Protein AF-A0A962X6L3-F1 (afdb_monomer_lite)

Structure (mmCIF, N/CA/C/O backbone):
data_AF-A0A962X6L3-F1
#
_entry.id   AF-A0A962X6L3-F1
#
loop_
_atom_site.group_PDB
_atom_site.id
_atom_site.type_symbol
_atom_site.label_atom_id
_atom_site.label_alt_id
_atom_site.label_comp_id
_atom_site.label_asym_id
_atom_site.label_entity_id
_atom_site.label_seq_id
_atom_site.pdbx_PDB_ins_code
_atom_site.Cartn_x
_atom_site.Cartn_y
_atom_site.Cartn_z
_atom_site.occupancy
_atom_site.B_iso_or_equiv
_atom_site.auth_seq_id
_atom_site.auth_comp_id
_atom_site.auth_asym_id
_atom_site.auth_atom_id
_atom_site.pdbx_PDB_model_num
ATOM 1 N N . TYR A 1 1 ? 6.319 18.189 -37.530 1.00 61.50 1 TYR A N 1
ATOM 2 C CA . TYR A 1 1 ? 7.673 18.717 -37.240 1.00 61.50 1 TYR A CA 1
ATOM 3 C C . TYR A 1 1 ? 8.570 17.636 -36.648 1.00 61.50 1 TYR A C 1
ATOM 5 O O . TYR A 1 1 ? 9.595 17.341 -37.243 1.00 61.50 1 TYR A O 1
ATOM 13 N N . LEU A 1 2 ? 8.187 16.985 -35.539 1.00 65.94 2 LEU A N 1
ATOM 14 C CA . LEU A 1 2 ? 8.978 15.877 -34.974 1.00 65.94 2 LEU A CA 1
ATOM 15 C C . LEU A 1 2 ? 9.066 14.657 -35.910 1.00 65.94 2 LEU A C 1
ATOM 17 O O . LEU A 1 2 ? 10.149 14.100 -36.055 1.00 65.94 2 LEU A O 1
ATOM 21 N N . ASP A 1 3 ? 7.987 14.326 -36.625 1.00 70.00 3 ASP A N 1
ATOM 22 C CA . ASP A 1 3 ? 7.948 13.179 -37.552 1.00 70.00 3 ASP A CA 1
ATOM 23 C C . ASP A 1 3 ? 8.924 13.286 -38.735 1.00 70.00 3 ASP A C 1
ATOM 25 O O . ASP A 1 3 ? 9.315 12.274 -39.307 1.00 70.00 3 ASP A O 1
ATOM 29 N N . GLU A 1 4 ? 9.344 14.500 -39.097 1.00 75.62 4 GLU A N 1
ATOM 30 C CA . GLU A 1 4 ? 10.303 14.738 -40.185 1.00 75.62 4 GLU A CA 1
ATOM 31 C C . GLU A 1 4 ? 11.745 14.826 -39.666 1.00 75.62 4 GLU A C 1
ATOM 33 O O . GLU A 1 4 ? 12.685 14.398 -40.334 1.00 75.62 4 GLU A O 1
ATOM 38 N N . ILE A 1 5 ? 11.931 15.352 -38.453 1.00 82.81 5 ILE A N 1
ATOM 39 C CA . ILE A 1 5 ? 13.258 15.620 -37.885 1.00 82.81 5 ILE A CA 1
ATOM 40 C C . ILE A 1 5 ? 13.847 14.388 -37.216 1.00 82.81 5 ILE A C 1
ATOM 42 O O . ILE A 1 5 ? 15.042 14.131 -37.353 1.00 82.81 5 ILE A O 1
ATOM 46 N N . LEU A 1 6 ? 13.034 13.624 -36.489 1.00 83.00 6 LEU A N 1
ATOM 47 C CA . LEU A 1 6 ? 13.522 12.481 -35.726 1.00 83.00 6 LEU A CA 1
ATOM 48 C C . LEU A 1 6 ? 14.127 11.382 -36.623 1.00 83.00 6 LEU A C 1
ATOM 50 O O . LEU A 1 6 ? 15.198 10.887 -36.267 1.00 83.00 6 LEU A O 1
ATOM 54 N N . PRO A 1 7 ? 13.553 11.027 -37.795 1.00 83.81 7 PRO A N 1
ATOM 55 C CA . PRO A 1 7 ? 14.180 10.052 -38.688 1.00 83.81 7 PRO A CA 1
ATOM 56 C C . PRO A 1 7 ? 15.529 10.535 -39.232 1.00 83.81 7 PRO A C 1
ATOM 58 O O . PRO A 1 7 ? 16.502 9.781 -39.235 1.00 83.81 7 PRO A O 1
ATOM 61 N N . ALA A 1 8 ? 15.613 11.807 -39.638 1.00 85.19 8 ALA A N 1
ATOM 62 C CA . ALA A 1 8 ? 16.850 12.402 -40.140 1.00 85.19 8 ALA A CA 1
ATOM 63 C C . ALA A 1 8 ? 17.930 12.484 -39.048 1.00 85.19 8 ALA A C 1
ATOM 65 O O . ALA A 1 8 ? 19.104 12.213 -39.303 1.00 85.19 8 ALA A O 1
ATOM 66 N N . TRP A 1 9 ? 17.536 12.810 -37.814 1.00 85.50 9 TRP A N 1
ATOM 67 C CA . TRP A 1 9 ? 18.453 12.864 -36.681 1.00 85.50 9 TRP A CA 1
ATOM 68 C C . TRP A 1 9 ? 18.952 11.469 -36.294 1.00 85.50 9 TRP A C 1
ATOM 70 O O . TRP A 1 9 ? 20.156 11.287 -36.128 1.00 85.50 9 TRP A O 1
ATOM 80 N N . ARG A 1 10 ? 18.071 10.462 -36.261 1.00 85.31 10 ARG A N 1
ATOM 81 C CA . ARG A 1 10 ? 18.462 9.064 -36.023 1.00 85.31 10 ARG A CA 1
ATOM 82 C C . ARG A 1 10 ? 19.424 8.545 -37.089 1.00 85.31 10 ARG A C 1
ATOM 84 O O . ARG A 1 10 ? 20.369 7.844 -36.753 1.00 85.31 10 ARG A O 1
ATOM 91 N N . ALA A 1 11 ? 19.215 8.900 -38.357 1.00 85.75 11 ALA A N 1
ATOM 92 C CA . ALA A 1 11 ? 20.119 8.509 -39.439 1.00 85.75 11 ALA A CA 1
ATOM 93 C C . ALA A 1 11 ? 21.521 9.125 -39.286 1.00 85.75 11 ALA A C 1
ATOM 95 O O . ALA A 1 11 ? 22.512 8.498 -39.653 1.00 85.75 11 ALA A O 1
ATOM 96 N N . ARG A 1 12 ? 21.612 10.342 -38.734 1.00 88.19 12 ARG A N 1
ATOM 97 C CA . ARG A 1 12 ? 22.890 11.025 -38.493 1.00 88.19 12 ARG A CA 1
ATOM 98 C C . ARG A 1 12 ? 23.599 10.526 -37.235 1.00 88.19 12 ARG A C 1
ATOM 100 O O . ARG A 1 12 ? 24.822 10.452 -37.217 1.00 88.19 12 ARG A O 1
ATOM 107 N N . GLU A 1 13 ? 22.840 10.236 -36.184 1.00 87.75 13 GLU A N 1
ATOM 108 C CA . GLU A 1 13 ? 23.352 9.877 -34.860 1.00 87.75 13 GLU A CA 1
ATOM 109 C C . GLU A 1 13 ? 22.539 8.703 -34.274 1.00 87.75 13 GLU A C 1
ATOM 111 O O . GLU A 1 13 ? 21.680 8.911 -33.411 1.00 87.75 13 GLU A O 1
ATOM 116 N N . PRO A 1 14 ? 22.786 7.464 -34.740 1.00 82.00 14 PRO A N 1
ATOM 117 C CA . PRO A 1 14 ? 21.984 6.297 -34.363 1.00 82.00 14 PRO A CA 1
ATOM 118 C C . PRO A 1 14 ? 22.087 5.944 -32.872 1.00 82.00 14 PRO A C 1
ATOM 120 O O . PRO A 1 14 ? 21.110 5.482 -32.289 1.00 82.00 14 PRO A O 1
ATOM 123 N N . ASP A 1 15 ? 23.227 6.242 -32.242 1.00 86.38 15 ASP A N 1
ATOM 124 C CA . ASP A 1 15 ? 23.503 5.949 -30.829 1.00 86.38 15 ASP A CA 1
ATOM 125 C C . ASP A 1 15 ? 23.247 7.148 -29.896 1.00 86.38 15 ASP A C 1
ATOM 127 O O . ASP A 1 15 ? 23.752 7.204 -28.772 1.00 86.38 15 ASP A O 1
ATOM 131 N N . ASN A 1 16 ? 22.483 8.151 -30.341 1.00 92.06 16 ASN A N 1
ATOM 132 C CA . ASN A 1 16 ? 22.168 9.302 -29.502 1.00 92.06 16 ASN A CA 1
ATOM 133 C C . ASN A 1 16 ? 21.056 8.953 -28.486 1.00 92.06 16 ASN A C 1
ATOM 135 O O . ASN A 1 16 ? 19.919 8.684 -28.892 1.00 92.06 16 ASN A O 1
ATOM 139 N N . PRO A 1 17 ? 21.314 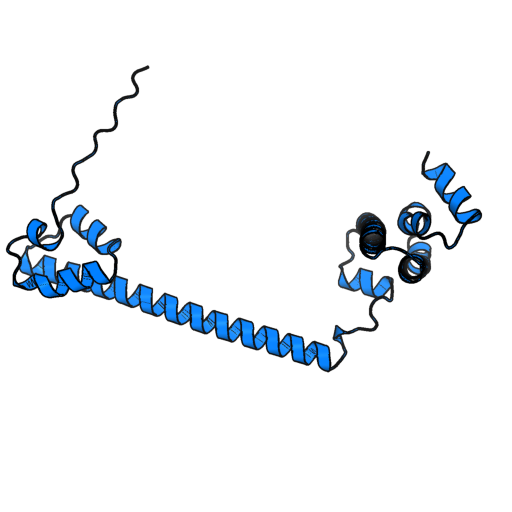9.027 -27.163 1.00 93.06 17 PRO A N 1
ATOM 140 C CA . PRO A 1 17 ? 20.336 8.640 -26.146 1.00 93.06 17 PRO A CA 1
ATOM 141 C C . PRO A 1 17 ? 19.096 9.548 -26.124 1.00 93.06 17 PRO A C 1
ATOM 143 O O . PRO A 1 17 ? 18.028 9.100 -25.722 1.00 93.06 17 PRO A O 1
ATOM 146 N N . PHE A 1 18 ? 19.197 10.801 -26.583 1.00 93.38 18 PHE A N 1
ATOM 147 C CA . PHE A 1 18 ? 18.057 11.722 -26.686 1.00 93.38 18 PHE A CA 1
ATOM 148 C C . PHE A 1 18 ? 17.158 11.426 -27.888 1.00 93.38 18 PHE A C 1
ATOM 150 O O . PHE A 1 18 ? 16.001 11.833 -27.897 1.00 93.38 18 PHE A O 1
ATOM 157 N N . VAL A 1 19 ? 17.675 10.722 -28.896 1.00 93.00 19 VAL A N 1
ATOM 158 C CA . VAL A 1 19 ? 16.890 10.255 -30.046 1.00 93.00 19 VAL A CA 1
ATOM 159 C C . VAL A 1 19 ? 16.302 8.877 -29.750 1.00 93.00 19 VAL A C 1
ATOM 161 O O . VAL A 1 19 ? 15.147 8.616 -30.083 1.00 93.00 19 VAL A O 1
ATOM 164 N N . ALA A 1 20 ? 17.056 8.025 -29.046 1.00 92.81 20 ALA A N 1
ATOM 165 C CA . ALA A 1 20 ? 16.646 6.676 -28.663 1.00 92.81 20 ALA A CA 1
ATOM 166 C C . ALA A 1 20 ? 15.321 6.639 -27.879 1.00 92.81 20 ALA A C 1
ATOM 168 O O . ALA A 1 20 ? 14.521 5.726 -28.087 1.00 92.81 20 ALA A O 1
ATOM 169 N N . VAL A 1 21 ? 15.027 7.649 -27.047 1.00 94.25 21 VAL A N 1
ATOM 170 C CA . VAL A 1 21 ? 13.752 7.721 -26.299 1.00 94.25 21 VAL A CA 1
ATOM 171 C C . VAL A 1 21 ? 12.513 7.796 -27.192 1.00 94.25 21 VAL A C 1
ATOM 173 O O . VAL A 1 21 ? 11.428 7.422 -26.759 1.00 94.25 21 VAL A O 1
ATOM 176 N N . PHE A 1 22 ? 12.662 8.254 -28.437 1.00 93.19 22 PHE A N 1
ATOM 177 C CA . PHE A 1 22 ? 11.567 8.375 -29.399 1.00 93.19 22 PHE A CA 1
ATOM 178 C C . PHE A 1 22 ? 11.459 7.167 -30.336 1.00 93.19 22 PHE A C 1
ATOM 180 O O . PHE A 1 22 ? 10.683 7.199 -31.290 1.00 93.19 22 PHE A O 1
ATOM 187 N N . THR A 1 23 ? 12.191 6.080 -30.069 1.00 92.31 23 THR A N 1
ATOM 188 C CA . THR A 1 23 ? 12.102 4.834 -30.852 1.00 92.31 23 THR A CA 1
ATOM 189 C C . THR A 1 23 ? 10.657 4.347 -31.052 1.00 92.31 23 THR A C 1
ATOM 191 O O . THR A 1 23 ? 10.330 4.015 -32.191 1.00 92.31 23 THR A O 1
ATOM 194 N N . PRO A 1 24 ? 9.756 4.385 -30.045 1.00 92.94 24 PRO A N 1
ATOM 195 C CA . PRO A 1 24 ? 8.362 3.963 -30.233 1.00 92.94 24 PRO A CA 1
ATOM 196 C C . PRO A 1 24 ? 7.531 4.868 -31.153 1.00 92.94 24 PRO A C 1
ATOM 198 O O . PRO A 1 24 ? 6.516 4.428 -31.676 1.00 92.94 24 PRO A O 1
ATOM 201 N N . LEU A 1 25 ? 7.947 6.123 -31.360 1.00 89.50 25 LEU A N 1
ATOM 202 C CA . LEU A 1 25 ? 7.319 7.035 -32.325 1.00 89.50 25 LEU A CA 1
ATOM 203 C C . LEU A 1 25 ? 7.903 6.877 -33.735 1.00 89.50 25 LEU A C 1
ATOM 205 O O . LEU A 1 25 ? 7.237 7.164 -34.726 1.00 89.50 25 LEU A O 1
ATOM 209 N N . LEU A 1 26 ? 9.162 6.445 -33.822 1.00 88.81 26 LEU A N 1
ATOM 210 C CA . LEU A 1 26 ? 9.898 6.298 -35.076 1.00 88.81 26 LEU A CA 1
ATOM 211 C C . LEU A 1 26 ? 9.610 4.978 -35.792 1.00 88.81 26 LEU A C 1
ATOM 213 O O . LEU A 1 26 ? 9.608 4.935 -37.022 1.00 88.81 26 LEU A O 1
ATOM 217 N N . VAL A 1 27 ? 9.413 3.903 -35.032 1.00 90.06 27 VAL A N 1
ATOM 218 C CA . VAL A 1 27 ? 9.186 2.560 -35.569 1.00 90.06 27 VAL A CA 1
ATOM 219 C C . VAL A 1 27 ? 7.685 2.313 -35.676 1.00 90.06 27 VAL A C 1
ATOM 221 O O . VAL A 1 27 ? 6.972 2.345 -34.678 1.00 90.06 27 VAL A O 1
ATOM 224 N N . LYS A 1 28 ? 7.195 2.092 -36.901 1.00 86.94 28 LYS A N 1
ATOM 225 C CA . LYS A 1 28 ? 5.752 1.966 -37.169 1.00 86.94 28 LYS A CA 1
ATOM 226 C C . LYS A 1 28 ? 5.201 0.571 -36.888 1.00 86.94 28 LYS A C 1
ATOM 228 O O . LYS A 1 28 ? 4.020 0.448 -36.573 1.00 86.94 28 LYS A O 1
ATOM 233 N N . ALA A 1 29 ? 6.024 -0.457 -37.074 1.00 91.06 29 ALA A N 1
ATOM 234 C CA . ALA A 1 29 ? 5.624 -1.846 -36.929 1.00 91.06 29 ALA A CA 1
ATOM 235 C C . ALA A 1 29 ? 5.940 -2.344 -35.511 1.00 91.06 29 ALA A C 1
ATOM 237 O O . ALA A 1 29 ? 7.027 -2.108 -34.984 1.00 91.06 29 ALA A O 1
ATOM 238 N N . ASP A 1 30 ? 4.973 -2.998 -34.872 1.00 89.50 30 ASP A N 1
ATOM 239 C CA . ASP A 1 30 ? 5.083 -3.367 -33.457 1.00 89.50 30 ASP A CA 1
ATOM 240 C C . ASP A 1 30 ? 6.101 -4.489 -33.217 1.00 89.50 30 ASP A C 1
ATOM 242 O O . ASP A 1 30 ? 6.776 -4.495 -32.191 1.00 89.50 30 ASP A O 1
ATOM 246 N N . ASP A 1 31 ? 6.253 -5.402 -34.176 1.00 87.19 31 ASP A N 1
ATOM 247 C CA . ASP A 1 31 ? 7.258 -6.470 -34.199 1.00 87.19 31 ASP A CA 1
ATOM 248 C C . ASP A 1 31 ? 8.686 -5.918 -34.350 1.00 87.19 31 ASP A C 1
ATOM 250 O O . ASP A 1 31 ? 9.617 -6.338 -33.652 1.00 87.19 31 ASP A O 1
ATOM 254 N N . GLU A 1 32 ? 8.853 -4.913 -35.208 1.00 89.00 32 GLU A N 1
ATOM 255 C CA . GLU A 1 32 ? 10.111 -4.187 -35.363 1.00 89.00 32 GLU A CA 1
ATOM 256 C C . GLU A 1 32 ? 10.446 -3.408 -34.082 1.00 89.00 32 GLU A C 1
ATOM 258 O O . GLU A 1 32 ? 11.577 -3.463 -33.590 1.00 89.00 32 GLU A O 1
ATOM 263 N N . LEU A 1 33 ? 9.456 -2.743 -33.475 1.00 90.31 33 LEU A N 1
ATOM 264 C CA . LEU A 1 33 ? 9.638 -2.022 -32.215 1.00 90.31 33 LEU A CA 1
ATOM 265 C C . LEU A 1 33 ? 10.022 -2.975 -31.079 1.00 90.31 33 LEU A C 1
ATOM 267 O O . LEU A 1 33 ? 10.909 -2.651 -30.287 1.00 90.31 33 LEU A O 1
ATOM 271 N N . TRP A 1 34 ? 9.420 -4.165 -31.036 1.00 85.31 34 TRP A N 1
ATOM 272 C CA . TRP A 1 34 ? 9.783 -5.225 -30.094 1.00 85.31 34 TRP A CA 1
ATOM 273 C C . TRP A 1 34 ? 11.255 -5.623 -30.189 1.00 85.31 34 TRP A C 1
ATOM 275 O O . TRP A 1 34 ? 11.905 -5.874 -29.175 1.00 85.31 34 TRP A O 1
ATOM 285 N N . THR A 1 35 ? 11.797 -5.609 -31.403 1.00 86.56 35 THR A N 1
ATOM 286 C CA . THR A 1 35 ? 13.192 -5.957 -31.678 1.00 86.56 35 THR A CA 1
ATOM 287 C C . THR A 1 35 ? 14.153 -4.803 -31.374 1.00 86.56 35 THR A C 1
ATOM 289 O O . THR A 1 35 ? 15.259 -5.022 -30.881 1.00 86.56 35 THR A O 1
ATOM 292 N N . CYS A 1 36 ? 13.752 -3.558 -31.645 1.00 88.44 36 CYS A N 1
ATOM 293 C CA . CYS A 1 36 ? 14.619 -2.385 -31.505 1.00 88.44 36 CYS A CA 1
ATOM 294 C C . CYS A 1 36 ? 14.602 -1.737 -30.111 1.00 88.44 36 CYS A C 1
ATOM 296 O O . CYS A 1 36 ? 15.575 -1.075 -29.742 1.00 88.44 36 CYS A O 1
ATOM 298 N N . ALA A 1 37 ? 13.532 -1.896 -29.329 1.00 91.19 37 ALA A N 1
ATOM 299 C CA . ALA A 1 37 ? 13.414 -1.261 -28.014 1.00 91.19 37 ALA A CA 1
ATOM 300 C C . ALA A 1 37 ? 14.522 -1.652 -27.011 1.00 91.19 37 ALA A C 1
ATOM 302 O O . ALA A 1 37 ? 15.008 -0.751 -26.321 1.00 91.19 37 ALA A O 1
ATOM 303 N N . PRO A 1 38 ? 14.998 -2.916 -26.941 1.00 90.81 38 PRO A N 1
ATOM 304 C CA . PRO A 1 38 ? 16.119 -3.281 -26.068 1.00 90.81 38 PRO A CA 1
ATOM 305 C C . PRO A 1 38 ? 17.393 -2.510 -26.409 1.00 90.81 38 PRO A C 1
ATOM 307 O O . PRO A 1 38 ? 18.110 -2.051 -25.523 1.00 90.81 38 PRO A O 1
ATOM 310 N N . HIS A 1 39 ? 17.659 -2.321 -27.704 1.00 89.62 39 HIS A N 1
ATOM 311 C CA . HIS A 1 39 ? 18.810 -1.552 -28.159 1.00 89.62 39 HIS A CA 1
ATOM 312 C C . HIS A 1 39 ? 18.679 -0.076 -27.765 1.00 89.62 39 HIS A C 1
ATOM 314 O O . HIS A 1 39 ? 19.606 0.474 -27.181 1.00 89.62 39 HIS A O 1
ATOM 320 N N . ALA A 1 40 ? 17.509 0.537 -27.976 1.00 91.88 40 ALA A N 1
ATOM 321 C CA . ALA A 1 40 ? 17.250 1.918 -27.562 1.00 91.88 40 ALA A CA 1
ATOM 322 C C . ALA A 1 40 ? 17.422 2.124 -26.046 1.00 91.88 40 ALA A C 1
ATOM 324 O O . ALA A 1 40 ? 18.017 3.112 -25.611 1.00 91.88 40 ALA A O 1
ATOM 325 N N . TRP A 1 41 ? 16.945 1.170 -25.243 1.00 92.25 41 TRP A N 1
ATOM 326 C CA . TRP A 1 41 ? 17.157 1.167 -23.799 1.00 92.25 41 TRP A CA 1
ATOM 327 C C . TRP A 1 41 ? 18.645 1.077 -23.445 1.00 92.25 41 TRP A C 1
ATOM 329 O O . TRP A 1 41 ? 19.145 1.864 -22.638 1.00 92.25 41 TRP A O 1
ATOM 339 N N . GLN A 1 42 ? 19.377 0.166 -24.088 1.00 90.00 42 GLN A N 1
ATOM 340 C CA . GLN A 1 42 ? 20.805 -0.007 -23.851 1.00 90.00 42 GLN A CA 1
ATOM 341 C C . GLN A 1 42 ? 21.607 1.251 -24.207 1.00 90.00 42 GLN A C 1
ATOM 343 O O . GLN A 1 42 ? 22.479 1.640 -23.433 1.00 90.00 42 GLN A O 1
ATOM 348 N N . THR A 1 43 ? 21.270 1.940 -25.301 1.00 92.62 43 THR A N 1
ATOM 349 C CA . THR A 1 43 ? 21.888 3.218 -25.695 1.00 92.62 43 THR A CA 1
ATOM 350 C C . THR A 1 43 ? 21.771 4.275 -24.592 1.00 92.62 43 THR A C 1
ATOM 352 O O . THR A 1 43 ? 22.729 4.998 -24.316 1.00 92.62 43 THR A O 1
ATOM 355 N N . ILE A 1 44 ? 20.630 4.341 -23.896 1.00 92.94 44 ILE A N 1
ATOM 356 C CA . ILE A 1 44 ? 20.434 5.247 -22.751 1.00 92.94 44 ILE A CA 1
ATOM 357 C C . ILE A 1 44 ? 21.288 4.806 -21.548 1.00 92.94 44 ILE A C 1
ATOM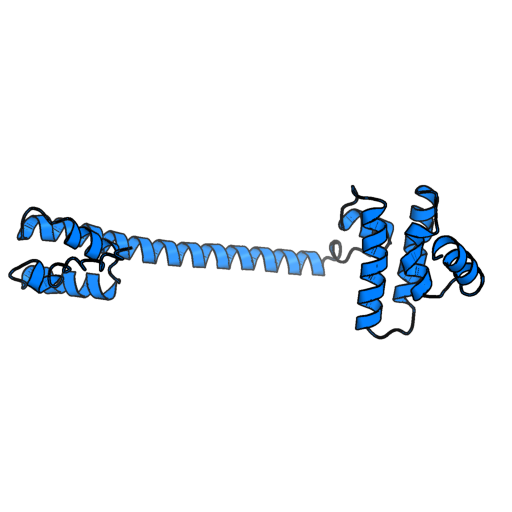 359 O O . ILE A 1 44 ? 21.889 5.648 -20.873 1.00 92.94 44 ILE A O 1
ATOM 363 N N . GLN A 1 45 ? 21.386 3.496 -21.295 1.00 89.31 45 GLN A N 1
ATOM 364 C CA . GLN A 1 45 ? 22.158 2.939 -20.178 1.00 89.31 45 GLN A CA 1
ATOM 365 C C . GLN A 1 45 ? 23.677 3.062 -20.350 1.00 89.31 45 GLN A C 1
ATOM 367 O O . GLN A 1 45 ? 24.407 3.235 -19.372 1.00 89.31 45 GLN A O 1
ATOM 372 N N . THR A 1 46 ? 24.203 2.977 -21.563 1.00 89.31 46 THR A N 1
ATOM 373 C CA . THR A 1 46 ? 25.656 3.040 -21.779 1.00 89.31 46 THR A CA 1
ATOM 374 C C . THR A 1 46 ? 26.157 4.461 -22.018 1.00 89.31 46 THR A C 1
ATOM 376 O O . THR A 1 46 ? 27.358 4.705 -21.926 1.00 89.31 46 THR A O 1
ATOM 379 N N . ALA A 1 47 ? 25.263 5.420 -22.279 1.00 91.88 47 ALA A N 1
ATOM 380 C CA . ALA A 1 47 ? 25.644 6.802 -22.537 1.00 91.88 47 ALA A CA 1
ATOM 381 C C . ALA A 1 47 ? 26.247 7.505 -21.295 1.00 91.88 47 ALA A C 1
ATOM 383 O O . ALA A 1 47 ? 25.756 7.322 -20.169 1.00 91.88 47 ALA A O 1
ATOM 384 N N . PRO A 1 48 ? 27.267 8.373 -21.476 1.00 92.62 48 PRO A N 1
ATOM 385 C CA . PRO A 1 48 ? 27.918 9.126 -20.400 1.00 92.62 48 PRO A CA 1
ATOM 386 C C . PRO A 1 48 ? 27.040 10.299 -19.924 1.00 92.62 48 PRO A C 1
ATOM 388 O O . PRO A 1 48 ? 27.327 11.472 -20.155 1.00 92.62 48 PRO A O 1
ATOM 391 N N . LEU A 1 49 ? 25.927 9.972 -19.268 1.00 91.06 49 LEU A N 1
ATOM 392 C CA . LEU A 1 49 ? 24.909 10.909 -18.793 1.00 91.06 49 LEU A CA 1
ATOM 393 C C . LEU A 1 49 ? 24.933 11.037 -17.268 1.00 91.06 49 LEU A C 1
ATOM 395 O O . LEU A 1 49 ? 25.245 10.088 -16.550 1.00 91.06 49 LEU A O 1
ATOM 399 N N . LYS A 1 50 ? 24.508 12.198 -16.755 1.00 93.25 50 LYS A N 1
ATOM 400 C CA . LYS A 1 50 ? 24.224 12.363 -15.321 1.00 93.25 50 LYS A CA 1
ATOM 401 C C . LYS A 1 50 ? 23.062 11.441 -14.903 1.00 93.25 50 LYS A C 1
ATOM 403 O O . LYS A 1 50 ? 22.117 11.301 -15.685 1.00 93.25 50 LYS A O 1
ATOM 408 N N . PRO A 1 51 ? 23.043 10.906 -13.664 1.00 85.38 51 PRO A N 1
ATOM 409 C CA . PRO A 1 51 ? 21.990 9.990 -13.213 1.00 85.38 51 PRO A CA 1
ATOM 410 C C . PRO A 1 51 ? 20.565 10.540 -13.378 1.00 85.38 51 PRO A C 1
ATOM 412 O O . PRO A 1 51 ? 19.698 9.862 -13.916 1.00 85.38 51 PRO A O 1
ATOM 415 N N . ALA A 1 52 ? 20.330 11.803 -13.003 1.00 87.62 52 ALA A N 1
ATOM 416 C CA . ALA A 1 52 ? 19.013 12.436 -13.134 1.00 87.62 52 ALA A CA 1
ATOM 417 C C . ALA A 1 52 ? 18.537 12.539 -14.596 1.00 87.62 52 ALA A C 1
ATOM 419 O O . ALA A 1 52 ? 17.363 12.317 -14.893 1.00 87.62 52 ALA A O 1
ATOM 420 N N . THR A 1 53 ? 19.453 12.847 -15.521 1.00 91.12 53 THR A N 1
ATOM 421 C CA . THR A 1 53 ? 19.156 12.909 -16.958 1.00 91.12 53 THR A CA 1
ATOM 422 C C . THR A 1 53 ? 18.807 11.530 -17.492 1.00 91.12 53 THR A C 1
ATOM 424 O O . THR A 1 53 ? 17.817 11.390 -18.200 1.00 91.12 53 THR A O 1
ATOM 427 N N . ARG A 1 54 ? 19.568 10.505 -17.106 1.00 90.75 54 ARG A N 1
ATOM 428 C CA . ARG A 1 54 ? 19.313 9.128 -17.523 1.00 90.75 54 ARG A CA 1
ATOM 429 C C . ARG A 1 54 ? 17.933 8.641 -17.079 1.00 90.75 54 ARG A C 1
ATOM 431 O O . ARG A 1 54 ? 17.154 8.228 -17.926 1.00 90.75 54 ARG A O 1
ATOM 438 N N . ILE A 1 55 ? 17.593 8.818 -15.799 1.00 87.62 55 ILE A N 1
ATOM 439 C CA . ILE A 1 55 ? 16.265 8.485 -15.250 1.00 87.62 55 ILE A CA 1
ATOM 440 C C . ILE A 1 55 ? 15.151 9.193 -16.033 1.00 87.62 55 ILE A C 1
ATOM 442 O O . ILE A 1 55 ? 14.080 8.637 -16.261 1.00 87.62 55 ILE A O 1
ATOM 446 N N . THR A 1 56 ? 15.387 10.439 -16.446 1.00 93.88 56 THR A N 1
ATOM 447 C CA . THR A 1 56 ? 14.408 11.194 -17.236 1.00 93.88 56 THR A CA 1
ATOM 448 C C . THR A 1 56 ? 14.222 10.581 -18.625 1.00 93.88 56 THR A C 1
ATOM 450 O O . THR A 1 56 ? 13.087 10.418 -19.061 1.00 93.88 56 THR A O 1
ATOM 453 N N . LEU A 1 57 ? 15.308 10.205 -19.308 1.00 94.19 57 LEU A N 1
ATOM 454 C CA . LEU A 1 57 ? 15.243 9.569 -20.627 1.00 94.19 57 LEU A CA 1
ATOM 455 C C . LEU A 1 57 ? 14.588 8.183 -20.573 1.00 94.19 57 LEU A C 1
ATOM 457 O O . LEU A 1 57 ? 13.737 7.887 -21.407 1.00 94.19 57 LEU A O 1
ATOM 461 N N . GLU A 1 58 ? 14.922 7.375 -19.566 1.00 91.62 58 GLU A N 1
ATOM 462 C CA . GLU A 1 58 ? 14.277 6.081 -19.310 1.00 91.62 58 GLU A CA 1
ATOM 463 C C . GLU A 1 58 ? 12.759 6.237 -19.175 1.00 91.62 58 GLU A C 1
ATOM 465 O O . GLU A 1 58 ? 12.009 5.571 -19.882 1.00 91.62 58 GLU A O 1
ATOM 470 N N . ARG A 1 59 ? 12.298 7.189 -18.349 1.00 92.44 59 ARG A N 1
ATOM 471 C CA . ARG A 1 59 ? 10.864 7.463 -18.158 1.00 92.44 59 ARG A CA 1
ATOM 472 C C . ARG A 1 59 ? 10.159 7.889 -19.440 1.00 92.44 59 ARG A C 1
ATOM 474 O O . ARG A 1 59 ? 9.007 7.522 -19.639 1.00 92.44 59 ARG A O 1
ATOM 481 N N . ILE A 1 60 ? 10.818 8.682 -20.285 1.00 95.38 60 ILE A N 1
ATOM 482 C CA . ILE A 1 60 ? 10.244 9.105 -21.569 1.00 95.38 60 ILE A CA 1
ATOM 483 C C . ILE A 1 60 ? 10.097 7.893 -22.494 1.00 95.38 60 ILE A C 1
ATOM 485 O O . ILE A 1 60 ? 9.035 7.711 -23.082 1.00 95.38 60 ILE A O 1
ATOM 489 N N . LEU A 1 61 ? 11.126 7.046 -22.594 1.00 93.88 61 LEU A N 1
ATOM 490 C CA . LEU A 1 61 ? 11.065 5.828 -23.402 1.00 93.88 61 LEU A CA 1
ATOM 491 C C . LEU A 1 61 ? 9.975 4.868 -22.898 1.00 93.88 61 LEU A C 1
ATOM 493 O O . LEU A 1 61 ? 9.173 4.385 -23.694 1.00 93.88 61 LEU A O 1
ATOM 497 N N . GLU A 1 62 ? 9.911 4.630 -21.585 1.00 92.56 62 GLU A N 1
ATOM 498 C CA . GLU A 1 62 ? 8.871 3.807 -20.955 1.00 92.56 62 GLU A CA 1
ATOM 499 C C . GLU A 1 62 ? 7.471 4.367 -21.218 1.00 92.56 62 GLU A C 1
ATOM 501 O O . GLU A 1 62 ? 6.577 3.613 -21.592 1.00 92.56 62 GLU A O 1
ATOM 506 N N . PHE A 1 63 ? 7.281 5.683 -21.072 1.00 92.94 63 PHE A N 1
ATOM 507 C CA . PHE A 1 63 ? 6.005 6.342 -21.342 1.00 92.94 63 PHE A CA 1
ATOM 508 C C . PHE A 1 63 ? 5.520 6.062 -22.768 1.00 92.94 63 PHE A C 1
ATOM 510 O O . PHE A 1 63 ? 4.388 5.623 -22.950 1.00 92.94 63 PHE A O 1
ATOM 517 N N . TRP A 1 64 ? 6.381 6.247 -23.773 1.00 93.75 64 TRP A N 1
ATOM 518 C CA . TRP A 1 64 ? 6.006 5.987 -25.164 1.00 93.75 64 TRP A CA 1
ATOM 519 C C . TRP A 1 64 ? 5.747 4.504 -25.447 1.00 93.75 64 TRP A C 1
ATOM 521 O O . TRP A 1 64 ? 4.883 4.184 -26.260 1.00 93.75 64 TRP A O 1
ATOM 531 N N . LEU A 1 65 ? 6.458 3.592 -24.777 1.00 93.12 65 LEU A N 1
ATOM 532 C CA . LEU A 1 65 ? 6.199 2.156 -24.894 1.00 93.12 65 LEU A CA 1
ATOM 533 C C . LEU A 1 65 ? 4.856 1.764 -24.269 1.00 93.12 65 LEU A C 1
ATOM 535 O O . LEU A 1 65 ? 4.132 0.980 -24.873 1.00 93.12 65 LEU A O 1
ATOM 539 N N . PHE A 1 66 ? 4.484 2.327 -23.117 1.00 93.06 66 PHE A N 1
ATOM 540 C CA . PHE A 1 66 ? 3.162 2.096 -22.524 1.00 93.06 66 PHE A CA 1
ATOM 541 C C . PHE A 1 66 ? 2.034 2.716 -23.344 1.00 93.06 66 PHE A C 1
ATOM 543 O O . PHE A 1 66 ? 0.994 2.086 -23.507 1.00 93.06 66 PHE A O 1
ATOM 550 N N . GLU A 1 67 ? 2.244 3.910 -23.897 1.00 92.31 67 GLU A N 1
ATOM 551 C CA . GLU A 1 67 ? 1.271 4.537 -24.795 1.00 92.31 67 GLU A CA 1
ATOM 552 C C . GLU A 1 67 ? 1.047 3.676 -26.049 1.00 92.31 67 GLU A C 1
ATOM 554 O O . GLU A 1 67 ? -0.083 3.496 -26.502 1.00 92.31 67 GLU A O 1
ATOM 559 N N . ARG A 1 68 ? 2.120 3.086 -26.596 1.00 91.62 68 ARG A N 1
ATOM 560 C CA . ARG A 1 68 ? 2.048 2.193 -27.760 1.00 91.62 68 ARG A CA 1
ATOM 561 C C . ARG A 1 68 ? 1.447 0.826 -27.421 1.00 91.62 68 ARG A C 1
ATOM 563 O O . ARG A 1 68 ? 0.732 0.255 -28.241 1.00 91.62 68 ARG A O 1
ATOM 570 N N . PHE A 1 69 ? 1.719 0.318 -26.222 1.00 91.81 69 PHE A N 1
ATOM 571 C CA . PHE A 1 69 ? 1.305 -0.998 -25.746 1.00 91.81 69 PHE A CA 1
ATOM 572 C C . PHE A 1 69 ? 0.537 -0.892 -24.416 1.00 91.81 69 PHE A C 1
ATOM 574 O O . PHE A 1 69 ? 1.040 -1.314 -23.370 1.00 91.81 69 PHE A O 1
ATOM 581 N N . PRO A 1 70 ? -0.711 -0.392 -24.432 1.00 87.88 70 PRO A N 1
ATOM 582 C CA . PRO A 1 70 ? -1.465 -0.092 -23.209 1.00 87.88 70 PRO A CA 1
ATOM 583 C C . PRO A 1 70 ? -1.812 -1.331 -22.370 1.00 87.88 70 PRO A C 1
ATOM 585 O O . PRO A 1 70 ? -2.199 -1.207 -21.211 1.00 87.88 70 PRO A O 1
ATOM 588 N N . PHE A 1 71 ? -1.682 -2.530 -22.945 1.00 89.31 71 PHE A N 1
ATOM 589 C CA . PHE A 1 71 ? -1.942 -3.800 -22.268 1.00 89.31 71 PHE A CA 1
ATOM 590 C C . PHE A 1 71 ? -0.695 -4.431 -21.635 1.00 89.31 71 PHE A C 1
ATOM 592 O O . PHE A 1 71 ? -0.839 -5.419 -20.919 1.00 89.31 71 PHE A O 1
ATOM 599 N N . LEU A 1 72 ? 0.510 -3.898 -21.880 1.00 87.31 72 LEU A N 1
ATOM 600 C CA . LEU A 1 72 ? 1.723 -4.423 -21.253 1.00 87.31 72 LEU A CA 1
ATOM 601 C C . LEU A 1 72 ? 1.774 -4.042 -19.774 1.00 87.31 72 LEU A C 1
ATOM 603 O O . LEU A 1 72 ? 1.606 -2.887 -19.387 1.00 87.31 72 LEU A O 1
ATOM 607 N N . THR A 1 73 ? 2.097 -5.019 -18.936 1.00 88.50 73 THR A N 1
ATOM 608 C CA . THR A 1 73 ? 2.486 -4.782 -17.547 1.00 88.50 73 THR A CA 1
ATOM 609 C C . THR A 1 73 ? 3.933 -4.295 -17.465 1.00 88.50 73 THR A C 1
ATOM 611 O O . THR A 1 73 ? 4.759 -4.560 -18.339 1.00 88.50 73 THR A O 1
ATOM 614 N N . MET A 1 74 ? 4.298 -3.652 -16.350 1.00 81.38 74 MET A N 1
ATOM 615 C CA . MET A 1 74 ? 5.689 -3.255 -16.084 1.00 81.38 74 MET A CA 1
ATOM 616 C C . MET A 1 74 ? 6.670 -4.440 -16.147 1.00 81.38 74 MET A C 1
ATOM 618 O O . MET A 1 74 ? 7.814 -4.286 -16.571 1.00 81.38 74 MET A O 1
ATOM 622 N N . LYS A 1 75 ? 6.226 -5.642 -15.761 1.00 79.81 75 LYS A N 1
ATOM 623 C CA . LYS A 1 75 ? 7.039 -6.861 -15.828 1.00 79.81 75 LYS A CA 1
ATOM 624 C C . LYS A 1 75 ? 7.291 -7.295 -17.273 1.00 79.81 75 LYS A C 1
ATOM 626 O O . LYS A 1 75 ? 8.423 -7.628 -17.622 1.00 79.81 75 LYS A O 1
ATOM 631 N N . GLU A 1 76 ? 6.258 -7.282 -18.109 1.00 84.56 76 GLU A N 1
ATOM 632 C CA . GLU A 1 76 ? 6.374 -7.642 -19.525 1.00 84.56 76 GLU A CA 1
ATOM 633 C C . GLU A 1 76 ? 7.200 -6.606 -20.294 1.00 84.56 76 GLU A C 1
ATOM 635 O O . GLU A 1 76 ? 8.074 -6.996 -21.063 1.00 84.56 76 GLU A O 1
ATOM 640 N N . LEU A 1 77 ? 7.030 -5.309 -20.004 1.00 87.12 77 LEU A N 1
ATOM 641 C CA . LEU A 1 77 ? 7.862 -4.242 -20.569 1.00 87.12 77 LEU A CA 1
ATOM 642 C C . LEU A 1 77 ? 9.347 -4.424 -20.214 1.00 87.12 77 LEU A C 1
ATOM 644 O O . LEU A 1 77 ? 10.218 -4.360 -21.077 1.00 87.12 77 LEU A O 1
ATOM 648 N N . ARG A 1 78 ? 9.664 -4.708 -18.946 1.00 83.69 78 ARG A N 1
ATOM 649 C CA . ARG A 1 78 ? 11.053 -4.961 -18.518 1.00 83.69 78 ARG A CA 1
ATOM 650 C C . ARG A 1 78 ? 11.646 -6.237 -19.108 1.00 83.69 78 ARG A C 1
ATOM 652 O O . ARG A 1 78 ? 12.855 -6.292 -19.336 1.00 83.69 78 ARG A O 1
ATOM 659 N N . THR A 1 79 ? 10.806 -7.243 -19.348 1.00 83.25 79 THR A N 1
ATOM 660 C CA . THR A 1 79 ? 11.196 -8.478 -20.042 1.00 83.25 79 THR A CA 1
ATOM 661 C C . THR A 1 79 ? 11.528 -8.178 -21.500 1.00 83.25 79 THR A C 1
ATOM 663 O O . THR A 1 79 ? 12.604 -8.555 -21.955 1.00 83.25 79 THR A O 1
ATOM 666 N N . MET A 1 80 ? 10.656 -7.437 -22.198 1.00 84.88 80 MET A N 1
ATOM 667 C CA . MET A 1 80 ? 10.884 -6.956 -23.564 1.00 84.88 80 MET A CA 1
ATOM 668 C C . MET A 1 80 ? 12.224 -6.224 -23.651 1.00 84.88 80 MET A C 1
ATOM 670 O O . MET A 1 80 ? 13.064 -6.602 -24.454 1.00 84.88 80 MET A O 1
ATOM 674 N N . LEU A 1 81 ? 12.478 -5.251 -22.771 1.00 85.62 81 LEU A N 1
ATOM 675 C CA . LEU A 1 81 ? 13.706 -4.446 -22.776 1.00 85.62 81 LEU A CA 1
ATOM 676 C C . LEU A 1 81 ? 14.973 -5.201 -22.328 1.00 85.62 81 LEU A C 1
ATOM 678 O O . LEU A 1 81 ? 16.039 -4.595 -22.246 1.00 85.62 81 LEU A O 1
ATOM 682 N N . SER A 1 82 ? 14.883 -6.504 -22.026 1.00 71.88 82 SER A N 1
ATOM 683 C CA . SER A 1 82 ? 15.998 -7.321 -21.516 1.00 71.88 82 SER A CA 1
ATOM 684 C C . SER A 1 82 ? 16.684 -6.723 -20.274 1.00 71.88 82 SER A C 1
ATOM 686 O O . SER A 1 82 ? 17.841 -7.014 -19.985 1.00 71.88 82 SER A O 1
ATOM 688 N N . VAL A 1 83 ? 15.958 -5.892 -19.515 1.00 62.75 83 VAL A N 1
ATOM 689 C CA . VAL A 1 83 ? 16.428 -5.248 -18.270 1.00 62.75 83 VAL A CA 1
ATOM 690 C C . VAL A 1 83 ? 16.468 -6.251 -17.125 1.00 62.75 83 VAL A C 1
ATOM 692 O O . VAL A 1 83 ? 17.220 -6.100 -16.165 1.00 62.75 83 VAL A O 1
ATOM 695 N N . LEU A 1 84 ? 15.676 -7.313 -17.242 1.00 53.88 84 LEU A N 1
ATOM 696 C CA . LEU A 1 84 ? 15.745 -8.464 -16.365 1.00 53.88 84 LEU A CA 1
ATOM 697 C C . LEU A 1 84 ? 16.880 -9.392 -16.832 1.00 53.88 84 LEU A C 1
ATOM 699 O O . LEU A 1 84 ? 16.634 -10.400 -17.485 1.00 53.88 84 LEU A O 1
ATOM 703 N N . THR A 1 85 ? 18.115 -9.151 -16.387 1.00 55.91 85 THR A N 1
ATOM 704 C CA . THR A 1 85 ? 18.753 -10.229 -15.617 1.00 55.91 85 THR A CA 1
ATOM 705 C C . THR A 1 85 ? 17.960 -10.266 -14.321 1.00 55.91 85 THR A C 1
ATOM 707 O O . THR A 1 85 ? 18.049 -9.316 -13.543 1.00 55.91 85 THR A O 1
ATOM 710 N N . PRO A 1 86 ? 17.062 -11.241 -14.116 1.00 54.50 86 PRO A N 1
ATOM 711 C CA . PRO A 1 86 ? 16.088 -11.131 -13.049 1.00 54.50 86 PRO A CA 1
ATOM 712 C C . PRO A 1 86 ? 16.812 -11.188 -11.704 1.00 54.50 86 PRO A C 1
ATOM 714 O O . PRO A 1 86 ? 17.104 -12.261 -11.183 1.00 54.50 86 PRO A O 1
ATOM 717 N N . LEU A 1 87 ? 17.073 -10.020 -11.113 1.00 53.06 87 LEU A N 1
ATOM 718 C CA . LEU A 1 87 ? 17.455 -9.895 -9.710 1.00 53.06 87 LEU A CA 1
ATOM 719 C C . LEU A 1 87 ? 16.418 -10.626 -8.852 1.00 53.06 87 LEU A C 1
ATOM 721 O O . LEU A 1 87 ? 16.800 -11.349 -7.948 1.00 53.06 87 LEU A O 1
ATOM 725 N N . GLU A 1 88 ? 15.144 -10.581 -9.249 1.00 52.38 88 GLU A N 1
ATOM 726 C CA . GLU A 1 88 ? 14.018 -11.367 -8.722 1.00 52.38 88 GLU A CA 1
ATOM 727 C C . GLU A 1 88 ? 14.255 -12.892 -8.668 1.00 52.38 88 GLU A C 1
ATOM 729 O O . GLU A 1 88 ? 13.659 -13.592 -7.848 1.00 52.38 88 GLU A O 1
ATOM 734 N N . GLN A 1 89 ? 15.114 -13.435 -9.536 1.00 53.31 89 GLN A N 1
ATOM 735 C CA . GLN A 1 89 ? 15.502 -14.849 -9.538 1.00 53.31 89 GLN A CA 1
ATOM 736 C C . GLN A 1 89 ? 16.795 -15.119 -8.768 1.00 53.31 89 GLN A C 1
ATOM 738 O O . GLN A 1 89 ? 17.098 -16.283 -8.503 1.00 53.31 89 GLN A O 1
ATOM 743 N N . THR A 1 90 ? 17.540 -14.083 -8.380 1.00 68.62 90 THR A N 1
ATOM 744 C CA . THR A 1 90 ? 18.686 -14.263 -7.490 1.00 68.62 90 THR A CA 1
ATOM 745 C C . THR A 1 90 ? 18.188 -14.698 -6.118 1.00 68.62 90 THR A C 1
ATOM 747 O O . THR A 1 90 ? 17.194 -14.186 -5.599 1.00 68.62 90 THR A O 1
ATOM 750 N N . VAL A 1 91 ? 18.883 -15.671 -5.534 1.00 68.50 91 VAL A N 1
ATOM 751 C CA . VAL A 1 91 ? 18.572 -16.203 -4.199 1.00 68.50 91 VAL A CA 1
ATOM 752 C C . VAL A 1 91 ? 18.517 -15.068 -3.170 1.00 68.50 91 VAL A C 1
ATOM 754 O O . VAL A 1 91 ? 17.555 -14.974 -2.416 1.00 68.50 91 VAL A O 1
ATOM 757 N N . ILE A 1 92 ? 19.465 -14.130 -3.259 1.00 75.25 92 ILE A N 1
ATOM 758 C CA . ILE A 1 92 ? 19.581 -12.960 -2.378 1.00 75.25 92 ILE A CA 1
ATOM 759 C C . ILE A 1 92 ? 18.319 -12.085 -2.411 1.00 75.25 92 ILE A C 1
ATOM 761 O O . ILE A 1 92 ? 17.830 -11.667 -1.367 1.00 75.25 92 ILE A O 1
ATOM 765 N N . TYR A 1 93 ? 17.754 -11.806 -3.589 1.00 74.00 93 TYR A N 1
ATOM 766 C CA . TYR A 1 93 ? 16.543 -10.984 -3.675 1.00 74.00 93 TYR A CA 1
ATOM 767 C C . TYR A 1 93 ? 15.333 -11.678 -3.049 1.00 74.00 93 TYR A C 1
ATOM 769 O O . TYR A 1 93 ? 14.561 -11.038 -2.339 1.00 74.00 93 TYR A O 1
ATOM 777 N N . LYS A 1 94 ? 15.162 -12.983 -3.301 1.00 75.38 94 LYS A N 1
ATOM 778 C CA . LYS A 1 94 ? 14.055 -13.758 -2.723 1.00 75.38 94 LYS A CA 1
ATOM 779 C C . LYS A 1 94 ? 14.147 -13.808 -1.203 1.00 75.38 94 LYS A C 1
ATOM 781 O O . LYS A 1 94 ? 13.120 -13.687 -0.548 1.00 75.38 94 LYS A O 1
ATOM 786 N N . GLU A 1 95 ? 15.355 -13.946 -0.664 1.00 77.81 95 GLU A N 1
ATOM 787 C CA . GLU A 1 95 ? 15.606 -13.914 0.778 1.00 77.81 95 GLU A CA 1
ATOM 788 C C . GLU A 1 95 ? 15.258 -12.551 1.380 1.00 77.81 95 GLU A C 1
ATOM 790 O O . GLU A 1 95 ? 14.452 -12.491 2.303 1.00 77.81 95 GLU A O 1
ATOM 795 N N . ILE A 1 96 ? 15.770 -11.454 0.809 1.00 78.56 96 ILE A N 1
ATOM 796 C CA . ILE A 1 96 ? 15.483 -10.094 1.296 1.00 78.56 96 ILE A CA 1
ATOM 797 C C . ILE A 1 96 ? 13.985 -9.780 1.208 1.00 78.56 96 ILE A C 1
ATOM 799 O O . ILE A 1 96 ? 13.414 -9.187 2.124 1.00 78.56 96 ILE A O 1
ATOM 803 N N . PHE A 1 97 ? 13.333 -10.168 0.110 1.00 78.25 97 PHE A N 1
ATOM 804 C CA . PHE A 1 97 ? 11.902 -9.948 -0.067 1.00 78.25 97 PHE A CA 1
ATOM 805 C C . PHE A 1 97 ? 11.081 -10.758 0.941 1.00 78.25 97 PHE A C 1
ATOM 807 O O . PHE A 1 97 ? 10.198 -10.199 1.588 1.00 78.25 97 PHE A O 1
ATOM 814 N N . ALA A 1 98 ? 11.400 -12.044 1.121 1.00 82.62 98 ALA A N 1
ATOM 815 C CA . ALA A 1 98 ? 10.729 -12.904 2.090 1.00 82.62 98 ALA A CA 1
ATOM 816 C C . ALA A 1 98 ? 10.930 -12.411 3.532 1.00 82.62 98 ALA A C 1
ATOM 818 O O . ALA A 1 98 ? 9.981 -12.407 4.315 1.00 82.62 98 ALA A O 1
ATOM 819 N N . GLU A 1 99 ? 12.132 -11.947 3.882 1.00 86.06 99 GLU A N 1
ATOM 820 C CA . GLU A 1 99 ? 12.412 -11.343 5.188 1.00 86.06 99 GLU A CA 1
ATOM 821 C C . GLU A 1 99 ? 11.605 -10.053 5.388 1.00 86.06 99 GLU A C 1
ATOM 823 O O . GLU A 1 99 ? 10.986 -9.861 6.437 1.00 86.06 99 GLU A O 1
ATOM 828 N N . GLY A 1 100 ? 11.548 -9.191 4.368 1.00 87.44 100 GLY A N 1
ATOM 829 C CA . GLY A 1 100 ? 10.749 -7.968 4.389 1.00 87.44 100 GLY A CA 1
ATOM 830 C C . GLY A 1 100 ? 9.250 -8.237 4.547 1.00 87.44 100 GLY A C 1
ATOM 831 O O . GLY A 1 100 ? 8.590 -7.579 5.352 1.00 87.44 100 GLY A O 1
ATOM 832 N N . GLU A 1 101 ? 8.717 -9.227 3.829 1.00 90.25 101 GLU A N 1
ATOM 833 C CA . GLU A 1 101 ? 7.318 -9.652 3.931 1.00 90.25 101 GLU A CA 1
ATOM 834 C C . GLU A 1 101 ? 7.009 -10.225 5.320 1.00 90.25 101 GLU A C 1
ATOM 836 O O . GLU A 1 101 ? 6.039 -9.811 5.961 1.00 90.25 101 GLU A O 1
ATOM 841 N N . ALA A 1 102 ? 7.864 -11.119 5.825 1.00 90.25 102 ALA A N 1
ATOM 842 C CA . ALA A 1 102 ? 7.718 -11.712 7.150 1.00 90.25 102 ALA A CA 1
ATOM 843 C C . ALA A 1 102 ? 7.750 -10.645 8.252 1.00 90.25 102 ALA A C 1
ATOM 845 O O . ALA A 1 102 ? 6.887 -10.634 9.133 1.00 90.25 102 ALA A O 1
ATOM 846 N N . LYS A 1 103 ? 8.699 -9.704 8.173 1.00 88.00 103 LYS A N 1
ATOM 847 C CA . LYS A 1 103 ? 8.810 -8.590 9.117 1.00 88.00 103 LYS A CA 1
ATOM 848 C C . LYS A 1 103 ? 7.591 -7.673 9.053 1.00 88.00 103 LYS A C 1
ATOM 850 O O . LYS A 1 103 ? 7.021 -7.350 10.092 1.00 88.00 103 LYS A O 1
ATOM 855 N N . GLY A 1 104 ? 7.151 -7.299 7.852 1.00 90.62 104 GLY A N 1
ATOM 856 C CA . GLY A 1 104 ? 5.973 -6.452 7.664 1.00 90.62 104 GLY A CA 1
ATOM 857 C C . GLY A 1 104 ? 4.695 -7.091 8.213 1.00 90.62 104 GLY A C 1
ATOM 858 O O . GLY A 1 104 ? 3.894 -6.413 8.860 1.00 90.62 104 GLY A O 1
ATOM 859 N N . LYS A 1 105 ? 4.525 -8.404 8.017 1.00 93.00 105 LYS A N 1
ATOM 860 C CA . LYS A 1 105 ? 3.402 -9.159 8.581 1.00 93.00 105 LYS A CA 1
ATOM 861 C C . LYS A 1 105 ? 3.451 -9.186 10.109 1.00 93.00 105 LYS A C 1
ATOM 863 O O . LYS A 1 105 ? 2.456 -8.842 10.741 1.00 93.00 105 LYS A O 1
ATOM 868 N N . ALA A 1 106 ? 4.602 -9.525 10.690 1.00 91.44 106 ALA A N 1
ATOM 869 C CA . ALA A 1 106 ? 4.777 -9.580 12.140 1.00 91.44 106 ALA A CA 1
ATOM 870 C C . ALA A 1 106 ? 4.531 -8.213 12.806 1.00 91.44 106 ALA A C 1
ATOM 872 O O . ALA A 1 106 ? 3.804 -8.123 13.794 1.00 91.44 106 ALA A O 1
ATOM 873 N N . GLU A 1 107 ? 5.072 -7.128 12.242 1.00 8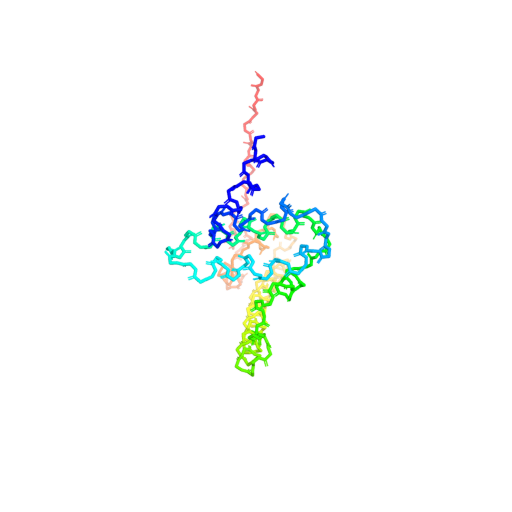8.75 107 GLU A N 1
ATOM 874 C CA . GLU A 1 107 ? 4.832 -5.767 12.739 1.00 88.75 107 GLU A CA 1
ATOM 875 C C . GLU A 1 107 ? 3.357 -5.355 12.603 1.00 88.75 107 GLU A C 1
ATOM 877 O O . GLU A 1 107 ? 2.800 -4.707 13.495 1.00 88.75 107 GLU A O 1
ATOM 882 N N . GLY A 1 108 ? 2.712 -5.736 11.497 1.00 91.38 108 GLY A N 1
ATOM 883 C CA . GLY A 1 108 ? 1.295 -5.482 11.254 1.00 91.38 108 GLY A CA 1
ATOM 884 C C . GLY A 1 108 ? 0.386 -6.181 12.265 1.00 91.38 108 GLY A C 1
ATOM 885 O O . GLY A 1 108 ? -0.501 -5.535 12.828 1.00 91.38 108 GLY A O 1
ATOM 886 N N . GLU A 1 109 ? 0.631 -7.466 12.522 1.00 94.56 109 GLU A N 1
ATOM 887 C CA . GLU A 1 109 ? -0.102 -8.272 13.505 1.00 94.56 109 GLU A CA 1
ATOM 888 C C . GLU A 1 109 ? 0.088 -7.716 14.920 1.00 94.56 109 GLU A C 1
ATOM 890 O O . GLU A 1 109 ? -0.902 -7.360 15.559 1.00 94.56 109 GLU A O 1
ATOM 895 N N . ALA A 1 110 ? 1.333 -7.498 15.358 1.00 91.50 110 ALA A N 1
ATOM 896 C CA . ALA A 1 110 ? 1.630 -6.957 16.686 1.00 91.50 110 ALA A CA 1
ATOM 897 C C . ALA A 1 110 ? 0.990 -5.576 16.916 1.00 91.50 110 ALA A C 1
ATOM 899 O O . ALA A 1 110 ? 0.402 -5.302 17.964 1.00 91.50 110 ALA A O 1
ATOM 900 N N . ARG A 1 111 ? 1.050 -4.682 15.918 1.00 89.62 111 ARG A N 1
ATOM 901 C CA . ARG A 1 111 ? 0.407 -3.361 16.008 1.00 89.62 111 ARG A CA 1
ATOM 902 C C . ARG A 1 111 ? -1.117 -3.466 16.012 1.00 89.62 111 ARG A C 1
ATOM 904 O O . ARG A 1 111 ? -1.779 -2.644 16.649 1.00 89.62 111 ARG A O 1
ATOM 911 N N . GLY A 1 112 ? -1.671 -4.410 15.255 1.00 93.75 112 GLY A N 1
ATOM 912 C CA . GLY A 1 112 ? -3.103 -4.686 15.206 1.00 93.75 112 GLY A CA 1
ATOM 913 C C . GLY A 1 112 ? -3.626 -5.178 16.550 1.00 93.75 112 GLY A C 1
ATOM 914 O O . GLY A 1 112 ? -4.589 -4.610 17.064 1.00 93.75 112 GLY A O 1
ATOM 915 N N . GLU A 1 113 ? -2.945 -6.159 17.135 1.00 94.94 113 GLU A N 1
ATOM 916 C CA . GLU A 1 113 ? -3.252 -6.738 18.441 1.00 94.94 113 GLU A CA 1
ATOM 917 C C . GLU A 1 113 ? -3.167 -5.687 19.549 1.00 94.94 113 GLU A C 1
ATOM 919 O O . GLU A 1 113 ? -4.181 -5.404 20.182 1.00 94.94 113 GLU A O 1
ATOM 924 N N . ALA A 1 114 ? -2.041 -4.973 19.676 1.00 91.38 114 ALA A N 1
ATOM 925 C CA . ALA A 1 114 ? -1.875 -3.929 20.694 1.00 91.38 114 ALA A CA 1
ATOM 926 C C . ALA A 1 114 ? -2.949 -2.825 20.601 1.00 91.38 114 ALA A C 1
ATOM 928 O O . ALA A 1 114 ? -3.463 -2.332 21.607 1.00 91.38 114 ALA A O 1
ATOM 929 N N . ARG A 1 115 ? -3.335 -2.426 19.379 1.00 90.88 115 ARG A N 1
ATOM 930 C CA . ARG A 1 115 ? -4.438 -1.468 19.173 1.00 90.88 115 ARG A CA 1
ATOM 931 C C . ARG A 1 115 ? -5.796 -2.063 19.525 1.00 90.88 115 ARG A C 1
ATOM 933 O O . ARG A 1 115 ? -6.660 -1.330 20.006 1.00 90.88 115 ARG A O 1
ATOM 940 N N . GLY A 1 116 ? -6.005 -3.338 19.215 1.00 93.25 116 GLY A N 1
ATOM 941 C CA . GLY A 1 116 ? -7.222 -4.076 19.527 1.00 93.25 116 GLY A CA 1
ATOM 942 C C . GLY A 1 116 ? -7.427 -4.194 21.031 1.00 93.25 116 GLY A C 1
ATOM 943 O O . GLY A 1 116 ? -8.486 -3.809 21.521 1.00 93.25 116 GLY A O 1
ATOM 944 N N . GLU A 1 117 ? -6.397 -4.628 21.752 1.00 93.69 117 GLU A N 1
ATOM 945 C CA . GLU A 1 117 ? -6.393 -4.755 23.210 1.00 93.69 117 GLU A CA 1
ATOM 946 C C . GLU A 1 117 ? -6.650 -3.412 23.894 1.00 93.69 117 GLU A C 1
ATOM 948 O O . GLU A 1 117 ? -7.612 -3.295 24.651 1.00 93.69 117 GLU A O 1
ATOM 953 N N . ALA A 1 118 ? -5.896 -2.363 23.544 1.00 89.88 118 ALA A N 1
ATOM 954 C CA . ALA A 1 118 ? -6.079 -1.036 24.137 1.00 89.88 118 ALA A CA 1
ATOM 955 C C . ALA A 1 118 ? -7.503 -0.485 23.918 1.00 89.88 118 ALA A C 1
ATOM 957 O O . ALA A 1 118 ? -8.122 0.072 24.826 1.00 89.88 118 ALA A O 1
ATOM 958 N N . ARG A 1 119 ? -8.070 -0.665 22.714 1.00 90.06 119 ARG A N 1
ATOM 959 C CA . ARG A 1 119 ? -9.463 -0.272 22.424 1.00 90.06 119 ARG A CA 1
ATOM 960 C C . ARG A 1 119 ? -10.470 -1.125 23.191 1.00 90.06 119 ARG A C 1
ATOM 962 O O . ARG A 1 119 ? -11.485 -0.596 23.648 1.00 90.06 119 ARG A O 1
ATOM 969 N N . GLY A 1 120 ? -10.213 -2.426 23.298 1.00 92.69 120 GLY A N 1
ATOM 970 C CA . GLY A 1 120 ? -11.041 -3.372 24.037 1.00 92.69 120 GLY A CA 1
ATOM 971 C C . GLY A 1 120 ? -11.108 -3.024 25.520 1.00 92.69 120 GLY A C 1
ATOM 972 O O . GLY A 1 120 ? -12.200 -2.977 26.083 1.00 92.69 120 GLY A O 1
ATOM 973 N N . GLU A 1 121 ? -9.969 -2.691 26.124 1.00 93.44 121 GLU A N 1
ATOM 974 C CA . GLU A 1 121 ? -9.875 -2.309 27.531 1.00 93.44 121 GLU A CA 1
ATOM 975 C C . GLU A 1 121 ? -10.647 -1.014 27.826 1.00 93.44 121 GLU A C 1
ATOM 977 O O . GLU A 1 121 ? -11.488 -0.994 28.727 1.00 93.44 121 GLU A O 1
ATOM 982 N N . VAL A 1 122 ? -10.450 0.042 27.023 1.00 93.75 122 VAL A N 1
ATOM 983 C CA . VAL A 1 122 ? -11.197 1.310 27.164 1.00 93.75 122 VAL A CA 1
ATOM 984 C C . VAL A 1 122 ? -12.702 1.071 27.065 1.00 93.75 122 VAL A C 1
ATOM 986 O O . VAL A 1 122 ? -13.471 1.530 27.914 1.00 93.75 122 VAL A O 1
ATOM 989 N N . LYS A 1 123 ? -13.140 0.313 26.052 1.00 93.19 123 LYS A N 1
ATOM 990 C CA . LYS A 1 123 ? -14.561 0.001 25.863 1.00 93.19 123 LYS A CA 1
ATOM 991 C C . LYS A 1 123 ? -15.118 -0.808 27.037 1.00 93.19 123 LYS A C 1
ATOM 993 O O . LYS A 1 123 ? -16.214 -0.511 27.512 1.00 93.19 123 LYS A O 1
ATOM 998 N N . GLY A 1 124 ? -14.359 -1.785 27.533 1.00 94.62 124 GLY A N 1
ATOM 999 C CA . GLY A 1 124 ? -14.725 -2.599 28.690 1.00 94.62 124 GLY A CA 1
ATOM 1000 C C . GLY A 1 124 ? -14.899 -1.766 29.960 1.00 94.62 124 GLY A C 1
ATOM 1001 O O . GLY A 1 124 ? -15.933 -1.873 30.625 1.00 94.62 124 GLY A O 1
ATOM 1002 N N . LYS A 1 125 ? -13.946 -0.874 30.261 1.00 95.69 125 LYS A N 1
ATOM 1003 C CA . LYS A 1 125 ? -14.027 0.061 31.398 1.00 95.69 125 LYS A CA 1
ATOM 1004 C C . LYS A 1 125 ? -15.240 0.991 31.279 1.00 95.69 125 LYS A C 1
ATOM 1006 O O . LYS A 1 125 ? -16.008 1.123 32.234 1.00 95.69 125 LYS A O 1
ATOM 1011 N N . ALA A 1 126 ? -15.483 1.567 30.099 1.00 95.56 126 ALA A N 1
ATOM 1012 C CA . ALA A 1 126 ? -16.645 2.425 29.851 1.00 95.56 126 ALA A CA 1
ATOM 1013 C C . ALA A 1 126 ? -17.981 1.680 30.034 1.00 95.56 126 ALA A C 1
ATOM 1015 O O . ALA A 1 126 ? -18.900 2.193 30.680 1.00 95.56 126 ALA A O 1
ATOM 1016 N N . GLU A 1 127 ? -18.109 0.455 29.513 1.00 95.44 127 GLU A N 1
ATOM 1017 C CA . GLU A 1 127 ? -19.300 -0.380 29.714 1.00 95.44 127 GLU A CA 1
ATOM 1018 C C . GLU A 1 127 ? -19.496 -0.773 31.187 1.00 95.44 127 GLU A C 1
ATOM 1020 O O . GLU A 1 127 ? -20.625 -0.734 31.691 1.00 95.44 127 GLU A O 1
ATOM 1025 N N . GLY A 1 128 ? -18.409 -1.094 31.893 1.00 95.38 128 GLY A N 1
ATOM 1026 C CA . GLY A 1 128 ? -18.412 -1.359 33.331 1.00 95.38 128 GLY A CA 1
ATOM 1027 C C . GLY A 1 128 ? -18.933 -0.166 34.133 1.00 95.38 128 GLY A C 1
ATOM 1028 O O . GLY A 1 128 ? -19.888 -0.305 34.902 1.00 95.38 128 GLY A O 1
ATOM 1029 N N . LEU A 1 129 ? -18.393 1.029 33.879 1.00 95.69 129 LEU A N 1
ATOM 1030 C CA . LEU A 1 129 ? -18.851 2.270 34.503 1.00 95.69 129 LEU A CA 1
ATOM 1031 C C . LEU A 1 129 ? -20.325 2.552 34.220 1.00 95.69 129 LEU A C 1
ATOM 1033 O O . LEU A 1 129 ? -21.068 2.860 35.147 1.00 95.69 129 LEU A O 1
ATOM 1037 N N . LYS A 1 130 ? -20.803 2.380 32.980 1.00 95.38 130 LYS A N 1
ATOM 1038 C CA . LYS A 1 130 ? -22.234 2.551 32.659 1.00 95.38 130 LYS A CA 1
ATOM 1039 C C . LYS A 1 130 ? -23.122 1.657 33.526 1.00 95.38 130 LYS A C 1
ATOM 1041 O O . LYS A 1 130 ? -24.153 2.117 34.025 1.00 95.38 130 LYS A O 1
ATOM 1046 N N . ARG A 1 131 ? -22.732 0.394 33.733 1.00 95.81 131 ARG A N 1
ATOM 1047 C CA . ARG A 1 131 ? -23.474 -0.555 34.583 1.00 95.81 131 ARG A CA 1
ATOM 1048 C C . ARG A 1 131 ? -23.444 -0.138 36.052 1.00 95.81 131 ARG A C 1
ATOM 1050 O O . ARG A 1 131 ? -24.493 -0.145 36.695 1.00 95.81 131 ARG A O 1
ATOM 1057 N N . LEU A 1 132 ? -22.280 0.251 36.572 1.00 95.25 132 LEU A N 1
ATOM 1058 C CA . LEU A 1 132 ? -22.122 0.690 37.963 1.00 95.25 132 LEU A CA 1
ATOM 1059 C C . LEU A 1 132 ? -22.900 1.978 38.250 1.00 95.25 132 LEU A C 1
ATOM 1061 O O . LEU A 1 132 ? -23.650 2.042 39.224 1.00 95.25 132 LEU A O 1
ATOM 1065 N N . LEU A 1 133 ? -22.808 2.967 37.362 1.00 95.06 133 LEU A N 1
ATOM 1066 C CA . LEU A 1 133 ? -23.563 4.214 37.462 1.00 95.06 133 LEU A CA 1
ATOM 1067 C C . LEU A 1 133 ? -25.065 3.969 37.392 1.00 95.06 133 LEU A C 1
ATOM 1069 O O . LEU A 1 133 ? -25.811 4.577 38.154 1.00 95.06 133 LEU A O 1
ATOM 1073 N N . THR A 1 134 ? -25.503 3.029 36.547 1.00 94.62 134 THR A N 1
ATOM 1074 C CA . THR A 1 134 ? -26.917 2.644 36.487 1.00 94.62 134 THR A CA 1
ATOM 1075 C C . THR A 1 134 ? -27.404 2.051 37.809 1.00 94.62 134 THR A C 1
ATOM 1077 O O . THR A 1 134 ? -28.528 2.315 38.231 1.00 94.62 134 THR A O 1
ATOM 1080 N N . ARG A 1 135 ? -26.554 1.272 38.491 1.00 94.69 135 ARG A N 1
ATOM 1081 C CA . ARG A 1 135 ? -26.878 0.682 39.796 1.00 94.69 135 ARG A CA 1
ATOM 1082 C C . ARG A 1 135 ? -26.883 1.703 40.935 1.00 94.69 135 ARG A C 1
ATOM 1084 O O . ARG A 1 135 ? -27.770 1.620 41.775 1.00 94.69 135 ARG A O 1
ATOM 1091 N N . ARG A 1 136 ? -25.929 2.644 40.982 1.00 93.44 136 ARG A N 1
ATOM 1092 C CA . ARG A 1 136 ? -25.848 3.644 42.070 1.00 93.44 136 ARG A CA 1
ATOM 1093 C C . ARG A 1 136 ? -26.825 4.804 41.896 1.00 93.44 136 ARG A C 1
ATOM 1095 O O . ARG A 1 136 ? -27.463 5.207 42.859 1.00 93.44 136 ARG A O 1
ATOM 1102 N N . PHE A 1 137 ? -26.933 5.344 40.684 1.00 92.44 137 PHE A N 1
ATOM 1103 C CA . PHE A 1 137 ? -27.642 6.601 40.416 1.00 92.44 137 PHE A CA 1
ATOM 1104 C C . PHE A 1 137 ? -28.921 6.417 39.587 1.00 92.44 137 PHE A C 1
ATOM 1106 O O . PHE A 1 137 ? -29.574 7.394 39.224 1.00 92.44 137 PHE A O 1
ATOM 1113 N N . GLY A 1 138 ? -29.299 5.174 39.278 1.00 89.88 138 GLY A N 1
ATOM 1114 C CA . GLY A 1 138 ? -30.447 4.880 38.428 1.00 89.88 138 GLY A CA 1
ATOM 1115 C C . GLY A 1 138 ? -30.165 5.195 36.958 1.00 89.88 138 GLY A C 1
ATOM 1116 O O . GLY A 1 138 ? -29.042 5.097 36.479 1.00 89.88 138 GLY A O 1
ATOM 1117 N N . ARG A 1 139 ? -31.195 5.545 36.186 1.00 91.69 139 ARG A N 1
ATOM 1118 C CA . ARG A 1 139 ? -31.073 5.679 34.726 1.00 91.69 139 ARG A CA 1
ATOM 1119 C C . ARG A 1 139 ? -30.015 6.720 34.321 1.00 91.69 139 ARG A C 1
ATOM 1121 O O . ARG A 1 139 ? -30.230 7.920 34.470 1.00 91.69 139 ARG A O 1
ATOM 1128 N N . VAL A 1 140 ? -28.923 6.257 33.706 1.00 93.00 140 VAL A N 1
ATOM 1129 C CA . VAL A 1 140 ? -27.842 7.129 33.224 1.00 93.00 140 VAL A CA 1
ATOM 1130 C C . VAL A 1 140 ? -28.319 7.940 32.006 1.00 93.00 140 VAL A C 1
ATOM 1132 O O . VAL A 1 140 ? -28.778 7.364 31.013 1.00 93.00 140 VAL A O 1
ATOM 1135 N N . PRO A 1 141 ? -28.243 9.281 32.046 1.00 94.06 141 PRO A N 1
ATOM 1136 C CA . PRO A 1 141 ? -28.687 10.133 30.948 1.00 94.06 141 PRO A CA 1
ATOM 1137 C C . PRO A 1 141 ? -27.754 10.041 29.729 1.00 94.06 141 PRO A C 1
ATOM 1139 O O . PRO A 1 141 ? -26.560 9.778 29.849 1.00 94.06 141 PRO A O 1
ATOM 1142 N N . ARG A 1 142 ? -28.281 10.331 28.529 1.00 93.06 142 ARG A N 1
ATOM 1143 C CA . ARG A 1 142 ? -27.537 10.200 27.255 1.00 93.06 142 ARG A CA 1
ATOM 1144 C C . ARG A 1 142 ? -26.208 10.962 27.212 1.00 93.06 142 ARG A C 1
ATOM 1146 O O . ARG A 1 142 ? -25.248 10.447 26.654 1.00 93.06 142 ARG A O 1
ATOM 1153 N N . TRP A 1 143 ? -26.144 12.157 27.800 1.00 94.44 143 TRP A N 1
ATOM 1154 C CA . TRP A 1 143 ? -24.910 12.955 27.827 1.00 94.44 143 TRP A CA 1
ATOM 1155 C C . TRP A 1 143 ? -23.789 12.257 28.611 1.00 94.44 143 TRP A C 1
ATOM 1157 O O . TRP A 1 143 ? -22.626 12.367 28.240 1.00 94.44 143 TRP A O 1
ATOM 1167 N N . ALA A 1 144 ? -24.138 11.522 29.671 1.00 94.25 144 ALA A N 1
ATOM 1168 C CA . ALA A 1 144 ? -23.184 10.787 30.491 1.00 94.25 144 ALA A CA 1
ATOM 1169 C C . ALA A 1 144 ? -22.678 9.552 29.741 1.00 94.25 144 ALA A C 1
ATOM 1171 O O . ALA A 1 144 ? -21.482 9.297 29.723 1.00 94.25 144 ALA A O 1
ATOM 1172 N N . ILE A 1 145 ? -23.572 8.843 29.040 1.00 94.06 145 ILE A N 1
ATOM 1173 C CA . ILE A 1 145 ? -23.201 7.722 28.163 1.00 94.06 145 ILE A CA 1
ATOM 1174 C C . ILE A 1 145 ? -22.200 8.182 27.097 1.00 94.06 145 ILE A C 1
ATOM 1176 O O . ILE A 1 145 ? -21.154 7.562 26.956 1.00 94.06 145 ILE A O 1
ATOM 1180 N N . GLN A 1 146 ? -22.491 9.291 26.407 1.00 94.19 146 GLN A N 1
ATOM 1181 C CA . GLN A 1 146 ? -21.585 9.855 25.401 1.00 94.19 146 GLN A CA 1
ATOM 1182 C C . GLN A 1 146 ? -20.228 10.230 25.995 1.00 94.19 146 GLN A C 1
ATOM 1184 O O . GLN A 1 146 ? -19.206 9.936 25.390 1.00 94.19 146 GLN A O 1
ATOM 1189 N N . ARG A 1 147 ? -20.210 10.834 27.190 1.00 95.31 147 ARG A N 1
ATOM 1190 C CA . ARG A 1 147 ? -18.963 11.193 27.870 1.00 95.31 147 ARG A CA 1
ATOM 1191 C C . ARG A 1 147 ? -18.123 9.964 28.219 1.00 95.31 147 ARG A C 1
ATOM 1193 O O . ARG A 1 147 ? -16.917 10.014 28.035 1.00 95.31 147 ARG A O 1
ATOM 1200 N N . LEU A 1 148 ? -18.752 8.879 28.671 1.00 94.56 148 LEU A N 1
ATOM 1201 C CA . LEU A 1 148 ? -18.074 7.609 28.956 1.00 94.56 148 LEU A CA 1
ATOM 1202 C C . LEU A 1 148 ? -17.533 6.946 27.681 1.00 94.56 148 LEU A C 1
ATOM 1204 O O . LEU A 1 148 ? -16.458 6.365 27.718 1.00 94.56 148 LEU A O 1
ATOM 1208 N N . ASP A 1 149 ? -18.250 7.050 26.557 1.00 93.75 149 ASP A N 1
ATOM 1209 C CA . ASP A 1 149 ? -17.831 6.465 25.272 1.00 93.75 149 ASP A CA 1
ATOM 1210 C C . ASP A 1 149 ? -16.638 7.177 24.625 1.00 93.75 149 ASP A C 1
ATOM 1212 O O . ASP A 1 149 ? -15.920 6.573 23.832 1.00 93.75 149 ASP A O 1
ATOM 1216 N N . THR A 1 150 ? -16.429 8.455 24.942 1.00 93.94 150 THR A N 1
ATOM 1217 C CA . THR A 1 150 ? -15.329 9.260 24.391 1.00 93.94 150 THR A CA 1
ATOM 1218 C C . THR A 1 150 ? -14.219 9.542 25.401 1.00 93.94 150 THR A C 1
ATOM 1220 O O . THR A 1 150 ? -13.318 10.322 25.100 1.00 93.94 150 THR A O 1
ATOM 1223 N N . ALA A 1 151 ? -14.312 8.991 26.611 1.00 94.38 151 ALA A N 1
ATOM 1224 C CA . ALA A 1 151 ? -13.345 9.239 27.671 1.00 94.38 151 ALA A CA 1
ATOM 1225 C C . ALA A 1 151 ? -12.014 8.533 27.396 1.00 94.38 151 ALA A C 1
ATOM 1227 O O . ALA A 1 151 ? -11.979 7.419 26.871 1.00 94.38 151 ALA A O 1
ATOM 1228 N N . ALA A 1 152 ? -10.921 9.186 27.786 1.00 94.25 152 ALA A N 1
ATOM 1229 C CA . ALA A 1 152 ? -9.605 8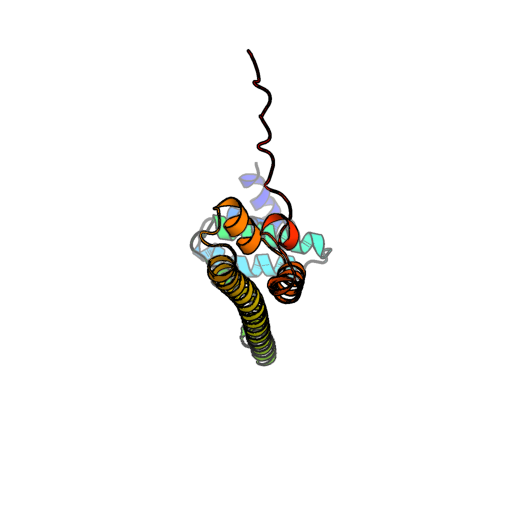.559 27.805 1.00 94.25 152 ALA A CA 1
ATOM 1230 C C . ALA A 1 152 ? -9.513 7.524 28.943 1.00 94.25 152 ALA A C 1
ATOM 1232 O O . ALA A 1 152 ? -10.284 7.585 29.906 1.00 94.25 152 ALA A O 1
ATOM 1233 N N . MET A 1 153 ? -8.568 6.584 28.845 1.00 93.94 153 MET A N 1
ATOM 1234 C CA . MET A 1 153 ? -8.412 5.500 29.825 1.00 93.94 153 MET A CA 1
ATOM 1235 C C . MET A 1 153 ? -8.221 6.042 31.246 1.00 93.94 153 MET A C 1
ATOM 1237 O O . MET A 1 153 ? -8.877 5.581 32.174 1.00 93.94 153 MET A O 1
ATOM 1241 N N . GLU A 1 154 ? -7.421 7.092 31.390 1.00 95.06 154 GLU A N 1
ATOM 1242 C CA . GLU A 1 154 ? -7.091 7.726 32.665 1.00 95.06 154 GLU A CA 1
ATOM 1243 C C . GLU A 1 154 ? -8.326 8.348 33.329 1.00 95.06 154 GLU A C 1
ATOM 1245 O O . GLU A 1 154 ? -8.470 8.331 34.549 1.00 95.06 154 GLU A O 1
ATOM 1250 N N . GLN A 1 155 ? -9.254 8.877 32.525 1.00 96.06 155 GLN A N 1
ATOM 1251 C CA . GLN A 1 155 ? -10.515 9.415 33.036 1.00 96.06 155 GLN A CA 1
ATOM 1252 C C . GLN A 1 155 ? -11.434 8.293 33.515 1.00 96.06 155 GLN A C 1
ATOM 1254 O O . GLN A 1 155 ? -12.072 8.428 34.555 1.00 96.06 155 GLN A O 1
ATOM 1259 N N . LEU A 1 156 ? -11.497 7.187 32.767 1.00 96.31 156 LEU A N 1
ATOM 1260 C CA . LEU A 1 156 ? -12.285 6.020 33.153 1.00 96.31 156 LEU A CA 1
ATOM 1261 C C . LEU A 1 156 ? -11.750 5.399 34.450 1.00 96.31 156 LEU A C 1
ATOM 1263 O O . LEU A 1 156 ? -12.549 5.054 35.315 1.00 96.31 156 LEU A O 1
ATOM 1267 N N . ASP A 1 157 ? -10.431 5.314 34.618 1.00 96.25 157 ASP A N 1
ATOM 1268 C CA . ASP A 1 157 ? -9.811 4.801 35.844 1.00 96.25 157 ASP A CA 1
ATOM 1269 C C . ASP A 1 157 ? -10.096 5.706 37.045 1.00 96.25 157 ASP A C 1
ATOM 1271 O O . ASP A 1 157 ? -10.606 5.234 38.061 1.00 96.25 157 ASP A O 1
ATOM 1275 N N . ALA A 1 158 ? -9.921 7.022 36.897 1.00 96.12 158 ALA A N 1
ATOM 1276 C CA . ALA A 1 158 ? -10.269 7.977 37.948 1.00 96.12 158 ALA A CA 1
ATOM 1277 C C . ALA A 1 158 ? -11.757 7.896 38.347 1.00 96.12 158 ALA A C 1
ATOM 1279 O O . ALA A 1 158 ? -12.110 7.992 39.524 1.00 96.12 158 ALA A O 1
ATOM 1280 N N . TRP A 1 159 ? -12.655 7.692 37.377 1.00 97.19 159 TRP A N 1
ATOM 1281 C CA . TRP A 1 159 ? -14.079 7.515 37.664 1.00 97.19 159 TRP A CA 1
ATOM 1282 C C . TRP A 1 159 ? -14.397 6.167 38.303 1.00 97.19 159 TRP A C 1
ATOM 1284 O O . TRP A 1 159 ? -15.338 6.103 39.087 1.00 97.19 159 TRP A O 1
ATOM 1294 N N . LEU A 1 160 ? -13.662 5.099 37.984 1.00 95.62 160 LEU A N 1
ATOM 1295 C CA . LEU A 1 160 ? -13.815 3.797 38.638 1.00 95.62 160 LEU A CA 1
ATOM 1296 C C . LEU A 1 160 ? -13.390 3.861 40.104 1.00 95.62 160 LEU A C 1
ATOM 1298 O O . LEU A 1 160 ? -14.090 3.311 40.949 1.00 95.62 160 LEU A O 1
ATOM 1302 N N . GLU A 1 161 ? -12.302 4.561 40.412 1.00 95.81 161 GLU A N 1
ATOM 1303 C CA . GLU A 1 161 ? -11.839 4.763 41.788 1.00 95.81 161 GLU A CA 1
ATOM 1304 C C . GLU A 1 161 ? -12.821 5.627 42.588 1.00 95.81 161 GLU A C 1
ATOM 1306 O O . GLU A 1 161 ? -13.237 5.254 43.682 1.00 95.81 161 GLU A O 1
ATOM 1311 N N . GLY A 1 162 ? -13.282 6.740 42.008 1.00 94.75 162 GLY A N 1
ATOM 1312 C CA . GLY A 1 162 ? -14.209 7.660 42.672 1.00 94.75 162 GLY A CA 1
ATOM 1313 C C . GLY A 1 162 ? -15.669 7.194 42.712 1.00 94.75 162 GLY A C 1
ATOM 1314 O O . GLY A 1 162 ? -16.511 7.869 43.316 1.00 94.75 162 GLY A O 1
ATOM 1315 N N . ILE A 1 163 ? -16.021 6.071 42.066 1.00 94.56 163 ILE A N 1
ATOM 1316 C CA . ILE A 1 163 ? -17.430 5.708 41.857 1.00 94.56 163 ILE A CA 1
ATOM 1317 C C . ILE A 1 163 ? -18.179 5.422 43.148 1.00 94.56 163 ILE A C 1
ATOM 1319 O O . ILE A 1 163 ? -19.402 5.528 43.141 1.00 94.56 163 ILE A O 1
ATOM 1323 N N . PHE A 1 164 ? -17.498 5.040 44.228 1.00 90.62 164 PHE A N 1
ATOM 1324 C CA . PHE A 1 164 ? -18.134 4.734 45.511 1.00 90.62 164 PHE A CA 1
ATOM 1325 C C . PHE A 1 164 ? -18.220 5.946 46.444 1.00 90.62 164 PHE A C 1
ATOM 1327 O O . PHE A 1 164 ? -19.141 6.002 47.260 1.00 90.62 164 PHE A O 1
ATOM 1334 N N . ASP A 1 165 ? -17.371 6.952 46.251 1.00 94.50 165 ASP A N 1
ATOM 1335 C CA . ASP A 1 165 ? -17.328 8.151 47.095 1.00 94.50 165 ASP A CA 1
ATOM 1336 C C . ASP A 1 165 ? -18.214 9.280 46.564 1.00 94.50 165 ASP A C 1
ATOM 1338 O O . ASP A 1 165 ? -18.810 10.031 47.340 1.00 94.50 165 ASP A O 1
ATOM 1342 N N . ALA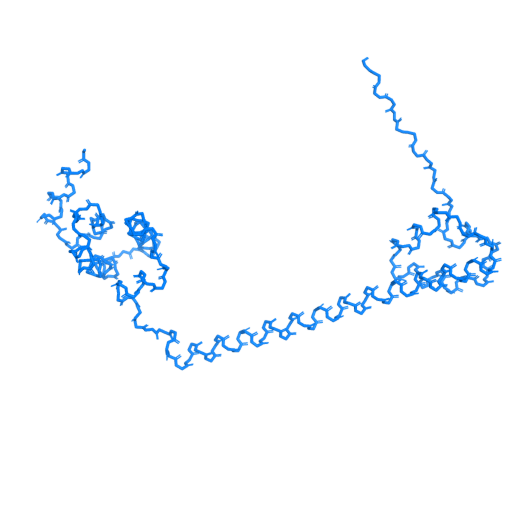 A 1 166 ? -18.364 9.373 45.240 1.00 93.38 166 ALA A N 1
ATOM 1343 C CA . ALA A 1 166 ? -19.181 10.407 44.621 1.00 93.38 166 ALA A CA 1
ATOM 1344 C C . ALA A 1 166 ? -20.656 10.299 45.046 1.00 93.38 166 ALA A C 1
ATOM 1346 O O . ALA A 1 166 ? -21.251 9.215 45.050 1.00 93.38 166 ALA A O 1
ATOM 1347 N N . ARG A 1 167 ? -21.279 11.441 45.349 1.00 92.88 167 ARG A N 1
ATOM 1348 C CA . ARG A 1 167 ? -22.688 11.552 45.764 1.00 92.88 167 ARG A CA 1
ATOM 1349 C C . ARG A 1 167 ? -23.627 11.768 44.582 1.00 92.88 167 ARG A C 1
ATOM 1351 O O . ARG A 1 167 ? -24.840 11.639 44.734 1.00 92.88 167 ARG A O 1
ATOM 1358 N N . SER A 1 168 ? -23.091 12.092 43.405 1.00 92.62 168 SER A N 1
ATOM 1359 C CA . SER A 1 168 ? -23.865 12.298 42.178 1.00 92.62 168 SER A CA 1
ATOM 1360 C C . SER A 1 168 ? -23.068 11.975 40.910 1.00 92.62 168 SER A C 1
ATOM 1362 O O . SER A 1 168 ? -21.838 11.903 40.926 1.00 92.62 168 SER A O 1
ATOM 1364 N N . LEU A 1 169 ? -23.781 11.825 39.788 1.00 92.56 169 LEU A N 1
ATOM 1365 C CA . LEU A 1 169 ? -23.178 11.704 38.457 1.00 92.56 169 LEU A CA 1
ATOM 1366 C C . LEU A 1 169 ? -22.324 12.932 38.128 1.00 92.56 169 LEU A C 1
ATOM 1368 O O . LEU A 1 169 ? -21.202 12.795 37.657 1.00 92.56 169 LEU A O 1
ATOM 1372 N N . GLU A 1 170 ? -22.845 14.129 38.377 1.00 93.38 170 GLU A N 1
ATOM 1373 C CA . GLU A 1 170 ? -22.172 15.385 38.055 1.00 93.38 170 GLU A CA 1
ATOM 1374 C C . GLU A 1 170 ? -20.889 15.600 38.866 1.00 93.38 170 GLU A C 1
ATOM 1376 O O . GLU A 1 170 ? -19.953 16.211 38.354 1.00 93.38 170 GLU A O 1
ATOM 1381 N N . GLU A 1 171 ? -20.829 15.084 40.094 1.00 94.00 171 GLU A N 1
ATOM 1382 C CA . GLU A 1 171 ? -19.621 15.099 40.924 1.00 94.00 171 GLU A CA 1
ATOM 1383 C C . GLU A 1 171 ? -18.545 14.155 40.380 1.00 94.00 171 GLU A C 1
ATOM 1385 O O . GLU A 1 171 ? -17.379 14.531 40.329 1.00 94.00 171 GLU A O 1
ATOM 1390 N N . LEU A 1 172 ? -18.933 12.963 39.913 1.00 94.62 172 LEU A N 1
ATOM 1391 C CA . LEU A 1 172 ? -17.982 11.973 39.410 1.00 94.62 172 LEU A CA 1
ATOM 1392 C C . LEU A 1 172 ? -17.463 12.310 38.009 1.00 94.62 172 LEU A C 1
ATOM 1394 O O . LEU A 1 172 ? -16.261 12.355 37.771 1.00 94.62 172 LEU A O 1
ATOM 1398 N N . ILE A 1 173 ? -18.381 12.514 37.061 1.00 93.94 173 ILE A N 1
ATOM 1399 C CA . ILE A 1 173 ? -18.056 12.632 35.631 1.00 93.94 173 ILE A CA 1
ATOM 1400 C C . ILE A 1 173 ? -18.161 14.071 35.117 1.00 93.94 173 ILE A C 1
ATOM 1402 O O . ILE A 1 173 ? -18.058 14.311 33.910 1.00 93.94 173 ILE A O 1
ATOM 1406 N N . GLY A 1 174 ? -18.393 15.037 36.007 1.00 92.12 174 GLY A N 1
ATOM 1407 C CA . GLY A 1 174 ? -18.498 16.460 35.698 1.00 92.12 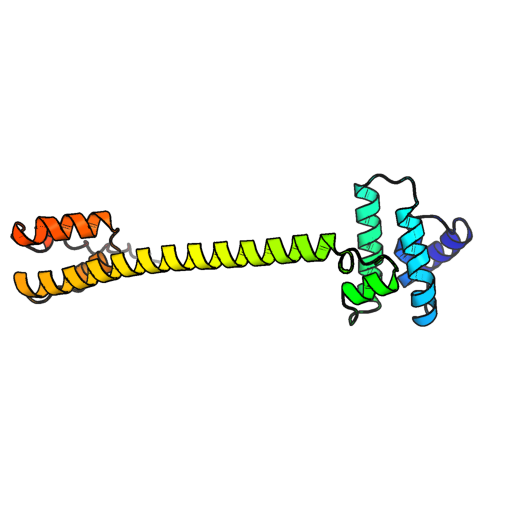174 GLY A CA 1
ATOM 1408 C C . GLY A 1 174 ? -19.901 16.921 35.271 1.00 92.12 174 GLY A C 1
ATOM 1409 O O . GLY A 1 174 ? -20.794 16.117 34.983 1.00 92.12 174 GLY A O 1
ATOM 1410 N N . PRO A 1 175 ? -20.116 18.243 35.145 1.00 91.44 175 PRO A N 1
ATOM 1411 C CA . PRO A 1 175 ? -21.435 18.823 34.908 1.00 91.44 175 PRO A CA 1
ATOM 1412 C C . PRO A 1 175 ? -22.005 18.481 33.525 1.00 91.44 175 PRO A C 1
ATOM 1414 O O . PRO A 1 175 ? -21.277 18.178 32.570 1.00 91.44 175 PRO A O 1
ATOM 1417 N N . LYS A 1 176 ? -23.334 18.583 33.393 1.00 89.56 176 LYS A N 1
ATOM 1418 C CA . LYS A 1 176 ? -24.030 18.434 32.105 1.00 89.56 176 LYS A CA 1
ATOM 1419 C C . LYS A 1 176 ? -23.490 19.459 31.098 1.00 89.56 176 LYS A C 1
ATOM 1421 O O . LYS A 1 176 ? -23.349 20.631 31.455 1.00 89.56 176 LYS A O 1
ATOM 1426 N N . PRO A 1 177 ? -23.214 19.065 29.843 1.00 83.88 177 PRO A N 1
ATOM 1427 C CA . PRO A 1 177 ? -22.780 20.012 28.824 1.00 83.88 177 PRO A CA 1
ATOM 1428 C C . PRO A 1 177 ? -23.878 21.060 28.588 1.00 83.88 177 PRO A C 1
ATOM 1430 O O . PRO A 1 177 ? -25.040 20.717 28.352 1.00 83.88 177 PRO A O 1
ATOM 1433 N N . LYS A 1 178 ? -23.524 22.347 28.670 1.00 79.19 178 LYS A N 1
ATOM 1434 C CA . LYS A 1 178 ? -24.441 23.447 28.343 1.00 79.19 178 LYS A CA 1
ATOM 1435 C C . LYS A 1 178 ? -24.680 23.424 26.830 1.00 79.19 178 LYS A C 1
ATOM 1437 O O . LYS A 1 178 ? -23.717 23.423 26.068 1.00 79.19 178 LYS A O 1
ATOM 1442 N N . LYS A 1 179 ? -25.942 23.392 26.383 1.00 58.69 179 LYS A N 1
ATOM 1443 C CA . LYS A 1 179 ? -26.274 23.549 24.956 1.00 58.69 179 LYS A CA 1
ATOM 1444 C C . LYS A 1 179 ? -25.722 24.898 24.486 1.00 58.69 179 LYS A C 1
ATOM 1446 O O . LYS A 1 179 ? -26.236 25.934 24.896 1.00 58.69 179 LYS A O 1
ATOM 1451 N N . SER A 1 180 ? -24.696 24.895 23.640 1.00 47.62 180 SER A N 1
ATOM 1452 C CA . SER A 1 180 ? -24.291 26.089 22.903 1.00 47.62 180 SER A CA 1
ATOM 1453 C C . SER A 1 180 ? -25.406 26.427 21.914 1.00 47.62 180 SER A C 1
ATOM 1455 O O . SER A 1 180 ? -25.611 25.708 20.933 1.00 47.62 180 SER A O 1
ATOM 1457 N N . VAL A 1 181 ? -26.163 27.486 22.194 1.00 46.88 181 VAL A N 1
ATOM 1458 C CA . VAL A 1 181 ? -27.041 28.123 21.209 1.00 46.88 181 VAL A CA 1
ATOM 1459 C C . VAL A 1 181 ? -26.122 28.655 20.108 1.00 46.88 181 VAL A C 1
ATOM 1461 O O . VAL A 1 181 ? -25.274 29.502 20.378 1.00 46.88 181 VAL A O 1
ATOM 1464 N N . LYS A 1 182 ? -26.212 28.105 18.890 1.00 43.00 182 LYS A N 1
ATOM 1465 C CA . LYS A 1 182 ? -25.552 28.709 17.722 1.00 43.00 182 LYS A CA 1
ATOM 1466 C C . LYS A 1 182 ? -26.177 30.094 17.494 1.00 43.00 182 LYS A C 1
ATOM 1468 O O . LYS A 1 182 ? -27.404 30.178 17.568 1.00 43.00 182 LYS A O 1
ATOM 1473 N N . PRO A 1 183 ? -25.396 31.149 17.209 1.00 43.69 183 PRO A N 1
ATOM 1474 C CA . PRO A 1 183 ? -25.978 32.410 16.780 1.00 43.69 183 PRO A CA 1
ATOM 1475 C C . PRO A 1 183 ? -26.706 32.178 15.450 1.00 43.69 183 PRO A C 1
ATOM 1477 O O . PRO A 1 183 ? -26.138 31.581 14.533 1.00 43.69 183 PRO A O 1
ATOM 1480 N N . SER A 1 184 ? -27.976 32.591 15.392 1.00 39.56 184 SER A N 1
ATOM 1481 C CA . SER A 1 184 ? -28.735 32.713 14.145 1.00 39.56 184 SER A CA 1
ATOM 1482 C C . SER A 1 184 ? -27.954 33.651 13.234 1.00 39.56 184 SER A C 1
ATOM 1484 O O . SER A 1 184 ? -27.681 34.788 13.618 1.00 39.56 184 SER A O 1
ATOM 1486 N N . ALA A 1 185 ? -27.528 33.159 12.074 1.00 49.62 185 ALA A N 1
ATOM 1487 C CA . ALA A 1 185 ? -27.109 34.029 10.990 1.00 49.62 185 ALA A CA 1
ATOM 1488 C C . ALA A 1 185 ? -28.400 34.534 10.341 1.00 49.62 185 ALA A C 1
ATOM 1490 O O . ALA A 1 185 ? -28.958 33.864 9.472 1.00 49.62 185 ALA A O 1
ATOM 1491 N N . ASP A 1 186 ? -28.905 35.657 10.846 1.00 46.59 186 ASP A N 1
ATOM 1492 C CA . ASP A 1 186 ? -29.970 36.392 10.179 1.00 46.59 186 ASP A CA 1
ATOM 1493 C C . ASP A 1 186 ? -29.369 37.117 8.965 1.00 46.59 186 ASP A C 1
ATOM 1495 O O . ASP A 1 186 ? -28.415 37.888 9.087 1.00 46.59 186 ASP A O 1
ATOM 1499 N N . VAL A 1 187 ? -29.914 36.699 7.819 1.00 44.50 187 VAL A N 1
ATOM 1500 C CA . VAL A 1 187 ? -30.057 37.305 6.482 1.00 44.50 187 VAL A CA 1
ATOM 1501 C C . VAL A 1 187 ? -29.617 38.760 6.331 1.00 44.50 187 VAL A C 1
ATOM 1503 O O . VAL A 1 187 ? -30.117 39.620 7.088 1.00 44.50 187 VAL A O 1
#

Secondary structure (DSSP, 8-state):
-HHHHHHHHHHH-TT-HHHHTTHHHH--SHHHHHHHHHHHHHHHHHS---HHHHHHHHHHHHHHHHHH-TT--HHHHHHHTT--S-GGGSHHHHHHHHHHHHHHHHHHHHHHHHHHHHHHHHHHHHHHHHHHHHHHHSS--HHHHHHHHT--HHHHHHHHHHTTT-SSHHHHH-PPPP---PPP---

pLDDT: mean 86.37, std 12.68, range [39.56, 97.19]

Radius of gyration: 33.97 Å; chains: 1; bounding box: 59×54×87 Å

Foldseek 3Di:
DCQVVLVVVCVVPVLDLQSLLCLLVNDDDPVVSLVCNLVSLVSLVVDPDDPVVSVVSNVSSVVSVCVSVVPDDPVNVCVSNVVPPPPVPDPVVVVVVVVVVVVVVVVVVVVVVVVVVLLVLLVVLLVVLCVLCCVQVNDDDPQLNVLSNPDDPVLSVQLVVCVVVDPDSCRRSNDRDDPPDDDPPDD

Sequence (187 aa):
YLDEILPAWRAREPDNPFVAVFTPLLVKADDELWTCAPHAWQTIQTAPLKPATRITLERILEFWLFERFPFLTMKELRTMLSVLTPLEQTVIYKEIFAEGEAKGKAEGEARGEARGEARGEVKGKAEGLKRLLTRRFGRVPRWAIQRLDTAAMEQLDAWLEGIFDARSLEELIGPKPKKSVKPSADV